Protein AF-A0A927BI98-F1 (afdb_monomer)

Structure (mmCIF, N/CA/C/O backbone):
data_AF-A0A927BI98-F1
#
_entry.id   AF-A0A927BI98-F1
#
loop_
_atom_site.group_PDB
_atom_site.id
_atom_site.type_symbol
_atom_site.label_atom_id
_atom_site.label_alt_id
_atom_site.label_comp_id
_atom_site.label_asym_id
_atom_site.label_entity_id
_atom_site.label_seq_id
_atom_site.pdbx_PDB_ins_code
_atom_site.Cartn_x
_atom_site.Cartn_y
_atom_site.Cartn_z
_atom_site.occupancy
_atom_site.B_iso_or_equiv
_atom_site.auth_seq_id
_atom_site.auth_comp_id
_atom_site.auth_asym_id
_atom_site.auth_atom_id
_atom_site.pdbx_PDB_model_num
ATOM 1 N N . MET A 1 1 ? 11.637 6.193 43.849 1.00 55.44 1 MET A N 1
ATOM 2 C CA . MET A 1 1 ? 11.665 5.527 42.537 1.00 55.44 1 MET A CA 1
ATOM 3 C C . MET A 1 1 ? 13.010 5.791 41.913 1.00 55.44 1 MET A C 1
ATOM 5 O O . MET A 1 1 ? 13.344 6.954 41.707 1.00 55.44 1 MET A O 1
ATOM 9 N N . THR A 1 2 ? 13.801 4.747 41.715 1.00 74.81 2 THR A N 1
ATOM 10 C CA . THR A 1 2 ? 15.110 4.870 41.066 1.00 74.81 2 THR A CA 1
ATOM 11 C C . THR A 1 2 ? 14.931 5.072 39.556 1.00 74.81 2 THR A C 1
ATOM 13 O O . THR A 1 2 ? 13.896 4.722 38.984 1.00 74.81 2 THR A O 1
ATOM 16 N N . GLU A 1 3 ? 15.929 5.648 38.889 1.00 68.00 3 GLU A N 1
ATOM 17 C CA . GLU A 1 3 ? 15.955 5.808 37.425 1.00 68.00 3 GLU A CA 1
ATOM 18 C C . GLU A 1 3 ? 15.767 4.461 36.698 1.00 68.00 3 GLU A C 1
ATOM 20 O O . GLU A 1 3 ? 15.103 4.369 35.665 1.00 68.00 3 GLU A O 1
ATOM 25 N N . GLU A 1 4 ? 16.256 3.379 37.307 1.00 79.38 4 GLU A N 1
ATOM 26 C CA . GLU A 1 4 ? 16.094 2.017 36.809 1.00 79.38 4 GLU A CA 1
ATOM 27 C C . GLU A 1 4 ? 14.638 1.514 36.891 1.00 79.38 4 GLU A C 1
ATOM 29 O O . GLU A 1 4 ? 14.149 0.868 35.960 1.00 79.38 4 GLU A O 1
ATOM 34 N N . GLU A 1 5 ? 13.913 1.837 37.968 1.00 72.44 5 GLU A N 1
ATOM 35 C CA . GLU A 1 5 ? 12.487 1.509 38.120 1.00 72.44 5 GLU A CA 1
ATOM 36 C C . GLU A 1 5 ? 11.622 2.282 37.116 1.00 72.44 5 GLU A C 1
ATOM 38 O O . GLU A 1 5 ? 10.752 1.693 36.468 1.00 72.44 5 GLU A O 1
ATOM 43 N N . LEU A 1 6 ? 11.903 3.578 36.926 1.00 71.69 6 LEU A N 1
ATOM 44 C CA . LEU A 1 6 ? 11.254 4.414 35.907 1.00 71.69 6 LEU A CA 1
ATOM 45 C C . LEU A 1 6 ? 11.421 3.810 34.505 1.00 71.69 6 LEU A C 1
ATOM 47 O O . LEU A 1 6 ? 10.440 3.673 33.771 1.00 71.69 6 LEU A O 1
ATOM 51 N N . ASN A 1 7 ? 12.627 3.347 34.176 1.00 88.81 7 ASN A N 1
ATOM 52 C CA . ASN A 1 7 ? 12.929 2.703 32.900 1.00 88.81 7 ASN A CA 1
ATOM 53 C C . ASN A 1 7 ? 12.177 1.361 32.723 1.00 88.81 7 ASN A C 1
ATOM 55 O O . ASN A 1 7 ? 11.638 1.071 31.652 1.00 88.81 7 ASN A O 1
ATOM 59 N N . ARG A 1 8 ? 12.057 0.531 33.773 1.00 90.12 8 ARG A N 1
ATOM 60 C CA . ARG A 1 8 ? 11.278 -0.727 33.702 1.00 90.12 8 ARG A CA 1
ATOM 61 C C . ARG A 1 8 ? 9.787 -0.472 33.461 1.00 90.12 8 ARG A C 1
ATOM 63 O O . ARG A 1 8 ? 9.186 -1.145 32.622 1.00 90.12 8 ARG A O 1
ATOM 70 N N . HIS A 1 9 ? 9.198 0.508 34.149 1.00 88.12 9 HIS A N 1
ATOM 71 C CA . HIS A 1 9 ? 7.793 0.876 33.947 1.00 88.12 9 HIS A CA 1
ATOM 72 C C . HIS A 1 9 ? 7.535 1.445 32.547 1.00 88.12 9 HIS A C 1
ATOM 74 O O . HIS A 1 9 ? 6.535 1.083 31.924 1.00 88.12 9 HIS A O 1
ATOM 80 N N . GLN A 1 10 ? 8.451 2.267 32.026 1.00 90.50 10 GLN A N 1
ATOM 81 C CA . GLN A 1 10 ? 8.380 2.792 30.660 1.00 90.50 10 GLN A CA 1
ATOM 82 C C . GLN A 1 10 ? 8.423 1.665 29.618 1.00 90.50 10 GLN A C 1
ATOM 84 O O . GLN A 1 10 ? 7.520 1.581 28.785 1.00 90.50 10 GLN A O 1
ATOM 89 N N . ARG A 1 11 ? 9.378 0.730 29.728 1.00 89.69 11 ARG A N 1
ATOM 90 C CA . ARG A 1 11 ? 9.485 -0.431 28.823 1.00 89.69 11 ARG A CA 1
ATOM 91 C C . ARG A 1 11 ? 8.254 -1.338 28.861 1.00 89.69 11 ARG A C 1
ATOM 93 O O . ARG A 1 11 ? 7.786 -1.808 27.821 1.00 89.69 11 ARG A O 1
ATOM 100 N N . ALA A 1 12 ? 7.702 -1.581 30.050 1.00 92.75 12 ALA A N 1
ATOM 101 C CA . ALA A 1 12 ? 6.483 -2.374 30.203 1.00 92.75 12 ALA A CA 1
ATOM 102 C C . ALA A 1 12 ? 5.266 -1.678 29.565 1.00 92.75 12 ALA A C 1
ATOM 104 O O . ALA A 1 12 ? 4.477 -2.321 28.865 1.00 92.75 12 ALA A O 1
ATOM 105 N N . ALA A 1 13 ? 5.129 -0.363 29.764 1.00 92.38 13 ALA A N 1
ATOM 106 C CA . ALA A 1 13 ? 4.061 0.433 29.168 1.00 92.38 13 ALA A CA 1
ATOM 107 C C . ALA A 1 13 ? 4.166 0.485 27.635 1.00 92.38 13 ALA A C 1
ATOM 109 O O . ALA A 1 13 ? 3.157 0.312 26.950 1.00 92.38 13 ALA A O 1
ATOM 110 N N . GLU A 1 14 ? 5.372 0.655 27.096 1.00 91.81 14 GLU A N 1
ATOM 111 C CA . GLU A 1 14 ? 5.640 0.632 25.657 1.00 91.81 14 GLU A CA 1
ATOM 112 C C . GLU A 1 14 ? 5.330 -0.736 25.043 1.00 91.81 14 GLU A C 1
ATOM 114 O O . GLU A 1 14 ? 4.608 -0.823 24.050 1.00 91.81 14 GLU A O 1
ATOM 119 N N . THR A 1 15 ? 5.774 -1.820 25.686 1.00 94.31 15 THR A N 1
ATOM 120 C CA . THR A 1 15 ? 5.466 -3.189 25.247 1.00 94.31 15 THR A CA 1
ATOM 121 C C . THR A 1 15 ? 3.959 -3.434 25.212 1.00 94.31 15 THR A C 1
ATOM 123 O O . THR A 1 15 ? 3.446 -3.998 24.244 1.00 94.31 15 THR A O 1
ATOM 126 N N . LYS A 1 16 ? 3.227 -2.981 26.241 1.00 95.12 16 LYS A N 1
ATOM 127 C CA . LYS A 1 16 ? 1.761 -3.062 26.275 1.00 95.12 16 LYS A CA 1
ATOM 128 C C . LYS A 1 16 ? 1.140 -2.259 25.132 1.00 95.12 16 LYS A C 1
ATOM 130 O O . LYS A 1 16 ? 0.282 -2.785 24.434 1.00 95.12 16 LYS A O 1
ATOM 135 N N . ARG A 1 17 ? 1.599 -1.023 24.910 1.00 94.31 17 ARG A N 1
ATOM 136 C CA . ARG A 1 17 ? 1.122 -0.156 23.824 1.00 94.31 17 ARG A CA 1
ATOM 137 C C . ARG A 1 17 ? 1.321 -0.810 22.458 1.00 94.31 17 ARG A C 1
ATOM 139 O O . ARG A 1 17 ? 0.381 -0.846 21.673 1.00 94.31 17 ARG A O 1
ATOM 146 N N . ARG A 1 18 ? 2.505 -1.375 22.201 1.00 94.88 18 ARG A N 1
ATOM 147 C CA . ARG A 1 18 ? 2.817 -2.088 20.956 1.00 94.88 18 ARG A CA 1
ATOM 148 C C . ARG A 1 18 ? 1.897 -3.290 20.754 1.00 94.88 18 ARG A C 1
ATOM 150 O O . ARG A 1 18 ? 1.265 -3.383 19.714 1.00 94.88 18 ARG A O 1
ATOM 157 N N . ARG A 1 19 ? 1.741 -4.152 21.766 1.00 97.00 19 ARG A N 1
ATOM 158 C CA . ARG A 1 19 ? 0.821 -5.306 21.701 1.00 97.00 19 ARG A CA 1
ATOM 159 C C . ARG A 1 19 ? -0.623 -4.889 21.428 1.00 97.00 19 ARG A C 1
ATOM 161 O O . ARG A 1 19 ? -1.305 -5.541 20.654 1.00 97.00 19 ARG A O 1
ATOM 168 N N . THR A 1 20 ?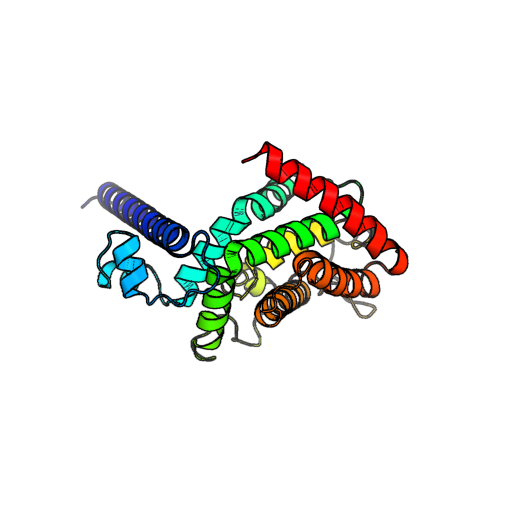 -1.083 -3.803 22.046 1.00 97.81 20 THR A N 1
ATOM 169 C CA . THR A 1 20 ? -2.427 -3.270 21.797 1.00 97.81 20 THR A CA 1
ATOM 170 C C . THR A 1 20 ? -2.574 -2.717 20.380 1.00 97.81 20 THR A C 1
ATOM 172 O O . THR A 1 20 ? -3.603 -2.956 19.760 1.00 97.81 20 THR A O 1
ATOM 175 N N . LYS A 1 21 ? -1.566 -2.012 19.847 1.00 97.44 21 LYS A N 1
ATOM 176 C CA . LYS A 1 21 ? -1.575 -1.560 18.447 1.00 97.44 21 LYS A CA 1
ATOM 177 C C . LYS A 1 21 ? -1.638 -2.737 17.474 1.00 97.44 21 LYS A C 1
ATOM 179 O O . LYS A 1 21 ? -2.466 -2.707 16.576 1.00 97.44 21 LYS A O 1
ATOM 184 N N . GLU A 1 22 ? -0.830 -3.772 17.699 1.00 97.62 22 GLU A N 1
ATOM 185 C CA . GLU A 1 22 ? -0.851 -5.004 16.897 1.00 97.62 22 GLU A CA 1
ATOM 186 C C . GLU A 1 22 ? -2.216 -5.698 16.943 1.00 97.62 22 GLU A C 1
ATOM 188 O O . GLU A 1 22 ? -2.748 -6.059 15.902 1.00 97.62 22 GLU A O 1
ATOM 193 N N . ALA A 1 23 ? -2.828 -5.821 18.126 1.00 98.12 23 ALA A N 1
ATOM 194 C CA . ALA A 1 23 ? -4.167 -6.399 18.252 1.00 98.12 23 ALA A CA 1
ATOM 195 C C . ALA A 1 23 ? -5.221 -5.607 17.457 1.00 98.12 23 ALA A C 1
ATOM 197 O O . ALA A 1 23 ? -6.066 -6.203 16.800 1.00 98.12 23 ALA A O 1
ATOM 198 N N . ILE A 1 24 ? -5.144 -4.271 17.473 1.00 98.56 24 ILE A N 1
ATOM 199 C CA . ILE A 1 24 ? -6.049 -3.403 16.703 1.00 98.56 24 ILE A CA 1
ATOM 200 C C . ILE A 1 24 ? -5.827 -3.556 15.195 1.00 98.56 24 ILE A C 1
ATOM 202 O O . ILE A 1 24 ? -6.797 -3.634 14.447 1.00 98.56 24 ILE A O 1
ATOM 206 N N . ILE A 1 25 ? -4.570 -3.623 14.751 1.00 98.38 25 ILE A N 1
ATOM 207 C CA . ILE A 1 25 ? -4.227 -3.830 13.338 1.00 98.38 25 ILE A CA 1
ATOM 208 C C . ILE A 1 25 ? -4.736 -5.192 12.854 1.00 98.38 25 ILE A C 1
ATOM 210 O O . ILE A 1 25 ? -5.393 -5.243 11.819 1.00 98.38 25 ILE A O 1
ATOM 214 N N . ASN A 1 26 ? -4.499 -6.263 13.614 1.00 98.12 26 ASN A N 1
ATOM 215 C CA . ASN A 1 26 ? -4.945 -7.612 13.261 1.00 98.12 26 ASN A CA 1
ATOM 216 C C . ASN A 1 26 ? -6.473 -7.733 13.268 1.00 98.12 26 ASN A C 1
ATOM 218 O O . ASN A 1 26 ? -7.036 -8.242 12.308 1.00 98.12 26 ASN A O 1
ATOM 222 N N . GLY A 1 27 ? -7.152 -7.185 14.282 1.00 98.12 27 GLY A N 1
ATOM 223 C CA . GLY A 1 27 ? -8.617 -7.166 14.312 1.00 98.12 27 GLY A CA 1
ATOM 224 C C . GLY A 1 27 ? -9.215 -6.395 13.132 1.00 98.12 27 GLY A C 1
ATOM 225 O O . GLY A 1 27 ? -10.225 -6.805 12.574 1.00 98.12 27 GLY A O 1
ATOM 226 N N . ALA A 1 28 ? -8.568 -5.310 12.690 1.00 98.25 28 ALA A N 1
ATOM 227 C CA . ALA A 1 28 ? -8.966 -4.617 11.469 1.00 98.25 28 ALA A CA 1
ATOM 228 C C . ALA A 1 28 ? -8.703 -5.455 10.202 1.00 98.25 28 ALA A C 1
ATOM 230 O O . ALA A 1 28 ? -9.535 -5.433 9.304 1.00 98.25 28 ALA A O 1
ATOM 231 N N . LEU A 1 29 ? -7.590 -6.191 10.109 1.00 98.19 29 LEU A N 1
ATOM 232 C CA . LEU A 1 29 ? -7.335 -7.092 8.974 1.00 98.19 29 LEU A CA 1
ATOM 233 C C . LEU A 1 29 ? -8.426 -8.158 8.859 1.00 98.19 29 LEU A C 1
ATOM 235 O O . LEU A 1 29 ? -9.050 -8.266 7.808 1.00 98.19 29 LEU A O 1
ATOM 239 N N . GLU A 1 30 ? -8.696 -8.870 9.954 1.00 97.62 30 GLU A N 1
ATOM 240 C CA . GLU A 1 30 ? -9.735 -9.905 10.030 1.00 97.62 30 GL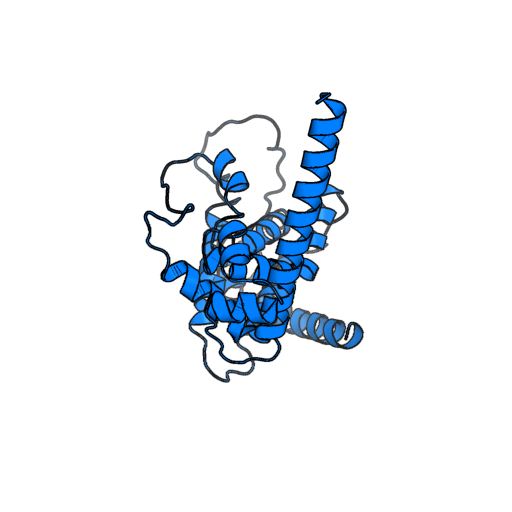U A CA 1
ATOM 241 C C . GLU A 1 30 ? -11.118 -9.338 9.676 1.00 97.62 30 GLU A C 1
ATOM 243 O O . GLU A 1 30 ? -11.885 -9.955 8.943 1.00 97.62 30 GLU A O 1
ATOM 248 N N . LEU A 1 31 ? -11.428 -8.120 10.137 1.00 97.56 31 LEU A N 1
ATOM 249 C CA . LEU A 1 31 ? -12.707 -7.463 9.866 1.00 97.56 31 LEU A CA 1
ATOM 250 C C . LEU A 1 31 ? -12.924 -7.137 8.377 1.00 97.56 31 LEU A C 1
ATOM 252 O O . LEU A 1 31 ? -14.066 -7.095 7.922 1.00 97.56 31 LEU A O 1
ATOM 256 N N . TYR A 1 32 ? -11.855 -6.875 7.621 1.00 98.12 32 TYR A N 1
ATOM 257 C CA . TYR A 1 32 ? -11.928 -6.531 6.196 1.00 98.12 32 TYR A CA 1
ATOM 258 C C . TYR A 1 32 ? -11.636 -7.711 5.252 1.00 98.12 32 TYR A C 1
ATOM 260 O O . TYR A 1 32 ? -11.812 -7.565 4.039 1.00 98.12 32 TYR A O 1
ATOM 268 N N . GLU A 1 33 ? -11.196 -8.856 5.776 1.00 96.94 33 GLU A N 1
ATOM 269 C CA . GLU A 1 33 ? -10.757 -10.009 4.990 1.00 96.94 33 GLU A CA 1
ATOM 270 C C . GLU A 1 33 ? -11.866 -10.542 4.066 1.00 96.94 33 GLU A C 1
ATOM 272 O O . GLU A 1 33 ? -13.004 -10.770 4.475 1.00 96.94 33 GLU A O 1
ATOM 277 N N . GLY A 1 34 ? -11.539 -10.722 2.781 1.00 93.88 34 GLY A N 1
ATOM 278 C CA . GLY A 1 34 ? -12.457 -11.270 1.775 1.00 93.88 34 GLY A CA 1
ATOM 279 C C . GLY A 1 34 ? -13.658 -10.380 1.429 1.00 93.88 34 GLY A C 1
ATOM 280 O O . GLY A 1 34 ? -14.532 -10.803 0.669 1.00 93.88 34 GLY A O 1
ATOM 281 N N . LEU A 1 35 ? -13.728 -9.157 1.965 1.00 95.44 35 LEU A N 1
ATOM 282 C CA . LEU A 1 35 ? -14.841 -8.253 1.712 1.00 95.44 35 LEU A CA 1
ATOM 283 C C . LEU A 1 35 ? -14.633 -7.410 0.455 1.00 95.44 35 LEU A C 1
ATOM 285 O O . LEU A 1 35 ? -13.588 -6.812 0.200 1.00 95.44 35 LEU A O 1
ATOM 289 N N . ASP A 1 36 ? -15.723 -7.261 -0.286 1.00 90.56 36 ASP A N 1
ATOM 290 C CA . ASP A 1 36 ? -15.776 -6.415 -1.472 1.00 90.56 36 ASP A CA 1
ATOM 291 C C . ASP A 1 36 ? -16.000 -4.936 -1.159 1.00 90.56 36 ASP A C 1
ATOM 293 O O . ASP A 1 36 ? -15.575 -4.036 -1.892 1.00 90.56 36 ASP A O 1
ATOM 297 N N . LYS A 1 37 ? -16.734 -4.686 -0.078 1.00 90.69 37 LYS A N 1
ATOM 298 C CA . LYS A 1 37 ? -17.058 -3.365 0.448 1.00 90.69 37 LYS A CA 1
ATOM 299 C C . LYS A 1 37 ? -17.072 -3.465 1.965 1.00 90.69 37 LYS A C 1
ATOM 301 O O . LYS A 1 37 ? -17.527 -4.461 2.512 1.00 90.69 37 LYS A O 1
ATOM 306 N N . GLY A 1 38 ? -16.626 -2.407 2.619 1.00 90.38 38 GLY A N 1
ATOM 307 C CA . GLY A 1 38 ? -16.649 -2.279 4.066 1.00 90.38 38 GLY A CA 1
ATOM 308 C C . GLY A 1 38 ? -16.413 -0.822 4.418 1.00 90.38 38 GLY A C 1
ATOM 309 O O . GLY A 1 38 ? -15.627 -0.147 3.755 1.00 90.38 38 GLY A O 1
ATOM 310 N N . ASP A 1 39 ? -17.144 -0.326 5.405 1.00 94.12 39 ASP A N 1
ATOM 311 C CA . ASP A 1 39 ? -16.953 1.018 5.938 1.00 94.12 39 ASP A CA 1
ATOM 312 C C . ASP A 1 39 ? -17.186 0.999 7.446 1.00 94.12 39 ASP A C 1
ATOM 314 O O . ASP A 1 39 ? -18.117 1.599 7.976 1.00 94.12 39 ASP A O 1
ATOM 318 N N . PHE A 1 40 ? -16.348 0.227 8.132 1.00 97.69 40 PHE A N 1
ATOM 319 C CA . PHE A 1 40 ? -16.501 0.004 9.561 1.00 97.69 40 PHE A CA 1
ATOM 320 C C . PHE A 1 40 ? -16.104 1.245 10.358 1.00 97.69 40 PHE A C 1
ATOM 322 O O . PHE A 1 40 ? -15.155 1.976 10.041 1.00 97.69 40 PHE A O 1
ATOM 329 N N . THR A 1 41 ? -16.856 1.497 11.413 1.00 97.50 41 THR A N 1
ATOM 330 C CA . THR A 1 41 ? -16.596 2.525 12.410 1.00 97.50 41 THR A CA 1
ATOM 331 C C . THR A 1 41 ? -15.397 2.146 13.281 1.00 97.50 41 THR A C 1
ATOM 333 O O . THR A 1 41 ? -14.920 1.012 13.298 1.00 97.50 41 THR A O 1
ATOM 336 N N . ARG A 1 42 ? -14.887 3.116 14.047 1.00 97.44 42 ARG A N 1
ATOM 337 C CA . ARG A 1 42 ? -13.815 2.847 15.018 1.00 97.44 42 ARG A CA 1
ATOM 338 C C . ARG A 1 42 ? -14.273 1.899 16.125 1.00 97.44 42 ARG A C 1
ATOM 340 O O . ARG A 1 42 ? -13.453 1.137 16.617 1.00 97.44 42 ARG A O 1
ATOM 347 N N . ASP A 1 43 ? -15.545 1.952 16.507 1.00 98.06 43 ASP A N 1
ATOM 348 C CA . ASP A 1 43 ? -16.079 1.098 17.565 1.00 98.06 43 ASP A CA 1
ATOM 349 C C . ASP A 1 43 ? -16.170 -0.361 17.104 1.00 98.06 43 ASP A C 1
ATOM 351 O O . ASP A 1 43 ? -15.738 -1.241 17.841 1.00 98.06 43 ASP A O 1
ATOM 355 N N . GLU A 1 44 ? -16.586 -0.611 15.858 1.00 98.38 44 GLU A N 1
ATOM 356 C CA . GLU A 1 44 ? -16.574 -1.957 15.261 1.00 98.38 44 GLU A CA 1
ATOM 357 C C . GLU A 1 44 ? -15.148 -2.516 15.133 1.00 98.38 44 GLU A C 1
ATOM 359 O O . GLU A 1 44 ? -14.909 -3.679 15.443 1.00 98.38 44 GLU A O 1
ATOM 364 N N . ILE A 1 45 ? -14.165 -1.685 14.755 1.00 98.25 45 ILE A N 1
ATOM 365 C CA . ILE A 1 45 ? -12.750 -2.100 14.735 1.00 98.25 45 ILE A CA 1
ATOM 366 C C . ILE A 1 45 ? -12.244 -2.415 16.153 1.00 98.25 45 ILE A C 1
ATOM 368 O O . ILE A 1 45 ? -11.496 -3.372 16.349 1.00 98.25 45 ILE A O 1
ATOM 372 N N . ALA A 1 46 ? -12.625 -1.614 17.154 1.00 98.19 46 ALA A N 1
ATOM 373 C CA . ALA A 1 46 ? -12.250 -1.857 18.546 1.00 98.19 46 ALA A CA 1
ATOM 374 C C . ALA A 1 46 ? -12.839 -3.179 19.062 1.00 98.19 46 ALA A C 1
ATOM 376 O O . ALA A 1 46 ? -12.122 -3.962 19.690 1.00 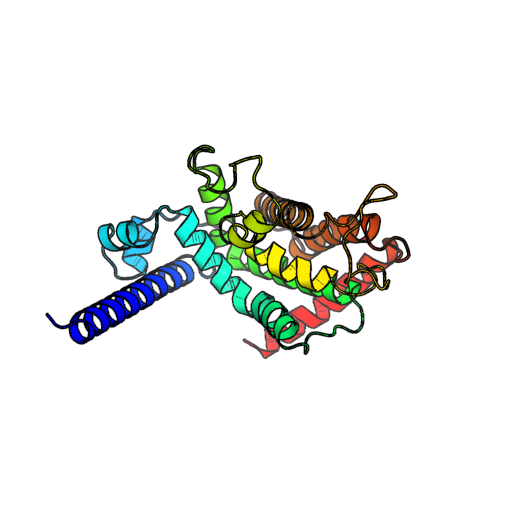98.19 46 ALA A O 1
ATOM 377 N N . GLU A 1 47 ? -14.112 -3.432 18.756 1.00 98.44 47 GLU A N 1
ATOM 378 C CA . GLU A 1 47 ? -14.811 -4.672 19.082 1.00 98.44 47 GLU A CA 1
ATOM 379 C C . GLU A 1 47 ? -14.140 -5.883 18.425 1.00 98.44 47 GLU A C 1
ATOM 381 O O . GLU A 1 47 ? -13.787 -6.825 19.136 1.00 98.44 47 GLU A O 1
ATOM 386 N N . ALA A 1 48 ? -13.862 -5.820 17.117 1.00 98.12 48 ALA A N 1
ATOM 387 C CA . ALA A 1 48 ? -13.154 -6.875 16.386 1.00 98.12 48 ALA A CA 1
ATOM 388 C C . ALA A 1 48 ? -11.769 -7.176 16.987 1.00 98.12 48 ALA A C 1
ATOM 390 O O . ALA A 1 48 ? -11.357 -8.326 17.089 1.00 98.12 48 ALA A O 1
ATOM 391 N N . ALA A 1 49 ? -11.066 -6.148 17.466 1.00 98.25 49 ALA A N 1
ATOM 392 C CA . ALA A 1 49 ? -9.766 -6.287 18.118 1.00 98.25 49 ALA A CA 1
ATOM 393 C C . ALA A 1 49 ? -9.830 -6.712 19.600 1.00 98.25 49 ALA A C 1
ATOM 395 O O . ALA A 1 49 ? -8.786 -6.824 20.254 1.00 98.25 49 ALA A O 1
ATOM 396 N N . GLY A 1 50 ? -11.026 -6.888 20.172 1.00 98.25 50 GLY A N 1
ATOM 397 C CA . GLY A 1 50 ? -11.207 -7.234 21.584 1.00 98.25 50 GLY A CA 1
ATOM 398 C C . GLY A 1 50 ? -10.734 -6.145 22.556 1.00 98.25 50 GLY A C 1
ATOM 399 O O . GLY A 1 50 ? -10.303 -6.448 23.674 1.00 98.25 50 GLY A O 1
ATOM 400 N N . VAL A 1 51 ? -10.780 -4.871 22.152 1.00 98.38 51 VAL A N 1
ATOM 401 C CA . VAL A 1 51 ? -10.390 -3.724 22.988 1.00 98.38 51 VAL A CA 1
ATOM 402 C C . VAL A 1 51 ? -11.549 -2.744 23.164 1.00 98.38 51 VAL A C 1
ATOM 404 O O . VAL A 1 51 ? -12.407 -2.592 22.307 1.00 98.38 51 VAL A O 1
ATOM 407 N N . GLY A 1 52 ? -11.577 -2.010 24.278 1.00 98.06 52 GLY A N 1
ATOM 408 C CA . GLY A 1 52 ? -12.569 -0.943 24.449 1.00 98.06 52 GLY A CA 1
ATOM 409 C C . GLY A 1 52 ? -12.289 0.260 23.536 1.00 98.06 52 GLY A C 1
ATOM 410 O O . GLY A 1 52 ? -11.125 0.621 23.342 1.00 98.06 52 GLY A O 1
ATOM 411 N N . SER A 1 53 ? -13.335 0.950 23.070 1.00 97.69 53 SER A N 1
ATOM 412 C CA . SER A 1 53 ? -13.234 2.147 22.208 1.00 97.69 53 SER A CA 1
ATOM 413 C C . SER A 1 53 ? -12.244 3.199 22.742 1.00 97.69 53 SER A C 1
ATOM 415 O O . SER A 1 53 ? -11.337 3.639 22.032 1.00 97.69 53 SER A O 1
ATOM 417 N N . ALA A 1 54 ? -12.285 3.505 24.047 1.00 97.56 54 ALA A N 1
ATOM 418 C CA . ALA A 1 54 ? -11.335 4.424 24.687 1.00 97.56 54 ALA A CA 1
ATOM 419 C C . ALA A 1 54 ? -9.858 4.000 24.523 1.00 97.5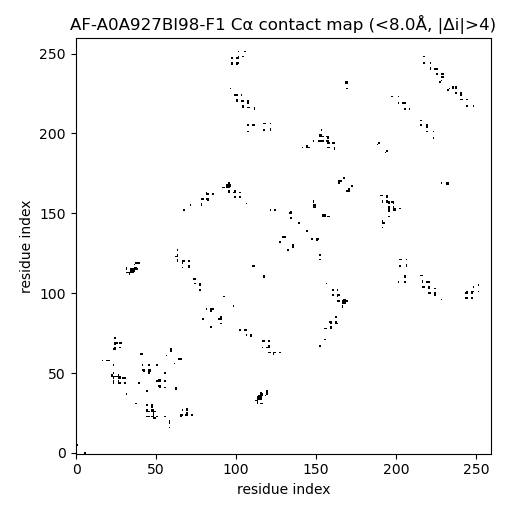6 54 ALA A C 1
ATOM 421 O O . ALA A 1 54 ? -8.966 4.845 24.412 1.00 97.56 54 ALA A O 1
ATOM 422 N N . THR A 1 55 ? -9.584 2.693 24.477 1.00 97.81 55 THR A N 1
ATOM 423 C CA . THR A 1 55 ? -8.237 2.157 24.231 1.00 97.81 55 THR A CA 1
ATOM 424 C C . THR A 1 55 ? -7.801 2.402 22.790 1.00 97.81 55 THR A C 1
ATOM 426 O O . THR A 1 55 ? -6.649 2.782 22.569 1.00 97.81 55 THR A O 1
ATOM 429 N N . LEU A 1 56 ? -8.703 2.249 21.817 1.00 97.38 56 LEU A N 1
ATOM 430 C CA . LEU A 1 56 ? -8.422 2.569 20.418 1.00 97.38 56 LEU A CA 1
ATOM 431 C C . LEU A 1 56 ? -8.159 4.074 20.248 1.00 97.38 56 LEU A C 1
ATOM 433 O O . LEU A 1 56 ? -7.131 4.450 19.685 1.00 97.38 56 LEU A O 1
ATOM 437 N N . HIS A 1 57 ? -9.005 4.937 20.820 1.00 95.06 57 HIS A N 1
ATOM 438 C CA . HIS A 1 57 ? -8.814 6.397 20.818 1.00 95.06 57 HIS A CA 1
ATOM 439 C C . HIS A 1 57 ? -7.496 6.849 21.452 1.00 95.06 57 HIS A C 1
ATOM 441 O O . HIS A 1 57 ? -6.869 7.792 20.977 1.00 95.06 57 HIS A O 1
ATOM 447 N N . LYS A 1 58 ? -7.038 6.157 22.497 1.00 96.06 58 LYS A N 1
ATOM 448 C CA . LYS A 1 58 ? -5.743 6.438 23.127 1.00 96.06 58 LYS A CA 1
ATOM 449 C C . LYS A 1 58 ? -4.547 6.063 22.242 1.00 96.06 58 LYS A C 1
ATOM 451 O O . LYS A 1 58 ? -3.478 6.655 22.383 1.00 96.06 58 LYS A O 1
ATOM 456 N N . ASN A 1 59 ? -4.684 5.045 21.393 1.00 94.56 59 ASN A N 1
ATOM 457 C CA . ASN A 1 59 ? -3.574 4.526 20.590 1.00 94.56 59 ASN A CA 1
ATOM 458 C C . ASN A 1 59 ? -3.473 5.150 19.196 1.00 94.56 59 ASN A C 1
ATOM 460 O O . ASN A 1 59 ? -2.358 5.194 18.672 1.00 94.56 59 ASN A O 1
ATOM 464 N N . PHE A 1 60 ? -4.591 5.633 18.650 1.00 94.19 60 PHE A N 1
ATOM 465 C CA . PHE A 1 60 ? -4.699 6.171 17.296 1.00 94.19 60 PHE A CA 1
ATOM 466 C C . PHE A 1 60 ? -5.504 7.476 17.284 1.00 94.19 60 PHE A C 1
ATOM 468 O O . PHE A 1 60 ? -6.594 7.564 17.862 1.00 94.19 60 PHE A O 1
ATOM 475 N N . GLY A 1 61 ? -4.991 8.481 16.580 1.00 91.00 61 GLY A N 1
ATOM 476 C CA . GLY A 1 61 ? -5.598 9.799 16.424 1.00 91.00 61 GLY A CA 1
ATOM 477 C C . GLY A 1 61 ? -6.898 9.780 15.621 1.00 91.00 61 GLY A C 1
ATOM 478 O O . GLY A 1 61 ? -7.810 10.547 15.919 1.00 91.00 61 GLY A O 1
ATOM 479 N N . GLY A 1 62 ? -7.053 8.856 14.670 1.00 93.00 62 GLY A N 1
ATOM 480 C CA . GLY A 1 62 ? -8.228 8.810 13.798 1.00 93.00 62 GLY A CA 1
ATOM 481 C C . GLY A 1 62 ? -8.441 7.468 13.106 1.00 93.00 62 GLY A C 1
ATOM 482 O O . GLY A 1 62 ? -7.601 6.574 13.191 1.00 93.00 62 GLY A O 1
ATOM 483 N N . LYS A 1 63 ? -9.574 7.347 12.399 1.00 95.25 63 LYS A N 1
ATOM 484 C CA . LYS A 1 63 ? -9.909 6.165 11.586 1.00 95.25 63 LYS A CA 1
ATOM 485 C C . LYS A 1 63 ? -8.865 5.934 10.490 1.00 95.25 63 LYS A C 1
ATOM 487 O O . LYS A 1 63 ? -8.422 4.807 10.312 1.00 95.25 63 LYS A O 1
ATOM 492 N N . TYR A 1 64 ? -8.419 7.005 9.828 1.00 94.19 64 TYR A N 1
ATOM 493 C CA . TYR A 1 64 ? -7.386 6.927 8.796 1.00 94.19 64 TYR A CA 1
ATOM 494 C C . TYR A 1 64 ? -6.077 6.318 9.313 1.00 94.19 64 TYR A C 1
ATOM 496 O O . TYR A 1 64 ? -5.554 5.419 8.672 1.00 94.19 64 TYR A O 1
ATOM 504 N N . GLU A 1 65 ? -5.576 6.733 10.483 1.00 93.25 65 GLU A N 1
ATOM 505 C CA . GLU A 1 65 ? -4.312 6.205 11.026 1.00 93.25 65 GLU A CA 1
ATOM 506 C C . GLU A 1 65 ? -4.376 4.689 11.263 1.00 93.25 65 GLU A C 1
ATOM 508 O O . GLU A 1 65 ? -3.424 3.981 10.946 1.00 93.25 65 GLU A O 1
ATOM 513 N N . VAL A 1 66 ? -5.508 4.185 11.775 1.00 96.12 66 VAL A N 1
ATOM 514 C CA . VAL A 1 66 ? -5.724 2.741 11.955 1.00 96.12 66 VAL A CA 1
ATOM 515 C C . VAL A 1 66 ? -5.719 2.037 10.601 1.00 96.12 66 VAL A C 1
ATOM 517 O O . VAL A 1 66 ? -4.896 1.157 10.382 1.00 96.12 66 VAL A O 1
ATOM 520 N N . LEU A 1 67 ? -6.590 2.461 9.678 1.00 97.44 67 LEU A N 1
ATOM 521 C CA . LEU A 1 67 ? -6.746 1.809 8.373 1.00 97.44 67 LEU A CA 1
ATOM 522 C C . LEU A 1 67 ? -5.471 1.875 7.529 1.00 97.44 67 LEU A C 1
ATOM 524 O O . LEU A 1 67 ? -5.164 0.924 6.818 1.00 97.44 67 LEU A O 1
ATOM 528 N N . LYS A 1 68 ? -4.710 2.967 7.635 1.00 96.06 68 LYS A N 1
ATOM 529 C CA . LYS A 1 68 ? -3.404 3.119 6.998 1.00 96.06 68 LYS A CA 1
ATOM 530 C C . LYS A 1 68 ? -2.426 2.067 7.509 1.00 96.06 68 LYS A C 1
ATOM 532 O O . LYS A 1 68 ? -1.863 1.349 6.697 1.00 96.06 68 LYS A O 1
ATOM 537 N N . LEU A 1 69 ? -2.243 1.947 8.825 1.00 96.19 69 LEU A N 1
ATOM 538 C CA . LEU A 1 69 ? -1.314 0.964 9.398 1.00 96.19 69 LEU A CA 1
ATOM 539 C C . LEU A 1 69 ? -1.752 -0.479 9.101 1.00 96.19 69 LEU A C 1
ATOM 541 O O . LEU A 1 69 ? -0.915 -1.336 8.833 1.00 96.19 69 LEU A O 1
ATOM 545 N N . THR A 1 70 ? -3.061 -0.737 9.078 1.00 98.00 70 THR A N 1
ATOM 546 C CA . THR A 1 70 ? -3.631 -2.013 8.622 1.00 98.00 70 THR A CA 1
ATOM 547 C C . THR A 1 70 ? -3.298 -2.291 7.152 1.00 98.00 70 THR A C 1
ATOM 549 O O . THR A 1 70 ? -2.856 -3.385 6.815 1.00 98.00 70 THR A O 1
ATOM 552 N N . HIS A 1 71 ? -3.444 -1.299 6.274 1.00 97.88 71 HIS A N 1
ATOM 553 C CA . HIS A 1 71 ? -3.097 -1.419 4.858 1.00 97.88 71 HIS A CA 1
ATOM 554 C C . HIS A 1 71 ? -1.582 -1.560 4.629 1.00 97.88 71 HIS A C 1
ATOM 556 O O . HIS A 1 71 ? -1.156 -2.293 3.743 1.00 97.88 71 HIS A O 1
ATOM 562 N N . GLU A 1 72 ? -0.749 -0.899 5.432 1.00 96.88 72 GLU A N 1
ATOM 563 C CA . GLU A 1 72 ? 0.709 -1.061 5.387 1.00 96.88 72 GLU A CA 1
ATOM 564 C C . GLU A 1 72 ? 1.124 -2.482 5.768 1.00 96.88 72 GLU A C 1
ATOM 566 O O . GLU A 1 72 ? 1.923 -3.078 5.051 1.00 96.88 72 GLU A O 1
ATOM 571 N N . ARG A 1 73 ? 0.505 -3.075 6.800 1.00 97.88 73 ARG A N 1
ATOM 572 C CA . ARG A 1 73 ? 0.728 -4.483 7.170 1.00 97.88 73 ARG A CA 1
ATOM 573 C C . ARG A 1 73 ? 0.399 -5.452 6.026 1.00 97.88 73 ARG A C 1
ATOM 575 O O . ARG A 1 73 ? 1.118 -6.430 5.854 1.00 97.88 73 ARG A O 1
ATOM 582 N N . LEU A 1 74 ? -0.632 -5.182 5.218 1.00 97.06 74 LEU A N 1
ATOM 583 C CA . LEU A 1 74 ? -0.921 -5.990 4.019 1.00 97.06 74 LEU A CA 1
ATOM 584 C C . LEU A 1 74 ? 0.180 -5.903 2.958 1.00 97.06 74 LEU A C 1
ATOM 586 O O . LEU A 1 74 ? 0.432 -6.871 2.247 1.00 97.06 74 LEU A O 1
ATOM 590 N N . LEU A 1 75 ? 0.803 -4.735 2.816 1.00 97.88 75 LEU A N 1
ATOM 591 C CA . LEU A 1 75 ? 1.828 -4.488 1.805 1.00 97.88 75 LEU A CA 1
ATOM 592 C C . LEU A 1 75 ? 3.245 -4.826 2.286 1.00 97.88 75 LEU A C 1
ATOM 594 O O . LEU A 1 75 ? 4.160 -4.887 1.463 1.00 97.88 75 LEU A O 1
ATOM 598 N N . GLU A 1 76 ? 3.428 -5.065 3.586 1.00 97.38 76 GLU A N 1
ATOM 599 C CA . GLU A 1 76 ? 4.706 -5.400 4.225 1.00 97.38 76 GLU A CA 1
ATOM 600 C C . GLU A 1 76 ? 5.465 -6.523 3.485 1.00 97.38 76 GLU A C 1
ATOM 602 O O . GLU A 1 76 ? 6.633 -6.312 3.150 1.00 97.38 76 GLU A O 1
ATOM 607 N N . PRO A 1 77 ? 4.833 -7.651 3.078 1.00 97.75 77 PRO A N 1
ATOM 608 C CA . PRO A 1 77 ? 5.524 -8.729 2.356 1.00 97.75 77 PRO A CA 1
ATOM 609 C C . PRO A 1 77 ? 6.035 -8.348 0.956 1.00 97.75 77 PRO A C 1
ATOM 611 O O . PRO A 1 77 ? 6.808 -9.091 0.348 1.00 97.75 77 PRO A O 1
ATOM 614 N N . ILE A 1 78 ? 5.577 -7.221 0.407 1.00 97.88 78 ILE A N 1
ATOM 615 C CA . ILE A 1 78 ? 6.000 -6.702 -0.898 1.00 97.88 78 ILE A CA 1
ATOM 616 C C . ILE A 1 78 ? 7.062 -5.619 -0.711 1.00 97.88 78 ILE A C 1
ATOM 618 O O . ILE A 1 78 ? 8.058 -5.613 -1.431 1.00 97.88 78 ILE A O 1
ATOM 622 N N . ILE A 1 79 ? 6.846 -4.704 0.236 1.00 97.38 79 ILE A N 1
ATOM 623 C CA . ILE A 1 79 ? 7.623 -3.469 0.368 1.00 97.38 79 ILE A CA 1
ATOM 624 C C . ILE A 1 79 ? 8.846 -3.648 1.280 1.00 97.38 79 ILE A C 1
ATOM 626 O O . ILE A 1 79 ? 9.925 -3.181 0.914 1.00 97.38 79 ILE A O 1
ATOM 630 N N . GLU A 1 80 ? 8.742 -4.358 2.411 1.00 96.94 80 GLU A N 1
ATOM 631 C CA . GLU A 1 80 ? 9.898 -4.536 3.309 1.00 96.94 80 GLU A CA 1
ATOM 632 C C . GLU A 1 80 ? 11.069 -5.282 2.665 1.00 96.94 80 GLU A C 1
ATOM 634 O O . GLU A 1 80 ? 12.200 -4.831 2.835 1.00 96.94 80 GLU A O 1
ATOM 639 N N . PRO A 1 81 ? 10.880 -6.353 1.866 1.00 97.81 81 PRO A N 1
ATOM 640 C CA . PRO A 1 81 ? 12.008 -6.993 1.190 1.00 97.81 81 PRO A CA 1
ATOM 641 C C . PRO A 1 81 ? 12.787 -6.040 0.271 1.00 97.81 81 PRO A C 1
ATOM 643 O O . PRO A 1 81 ? 14.006 -6.163 0.147 1.00 97.81 81 PRO A O 1
ATOM 646 N N . VAL A 1 82 ? 12.101 -5.071 -0.344 1.00 95.94 82 VAL A N 1
ATOM 647 C CA . VAL A 1 82 ? 12.722 -4.027 -1.172 1.00 95.94 82 VAL A CA 1
ATOM 648 C C . VAL A 1 82 ? 13.505 -3.047 -0.294 1.00 95.94 82 VAL A C 1
ATOM 650 O O . VAL A 1 82 ? 14.668 -2.761 -0.582 1.00 95.94 82 VAL A O 1
ATOM 653 N N . ILE A 1 83 ? 12.895 -2.563 0.794 1.00 92.19 83 ILE A N 1
ATOM 654 C CA . ILE A 1 83 ? 13.509 -1.609 1.730 1.00 92.19 83 ILE A CA 1
ATOM 655 C C . ILE A 1 83 ? 14.728 -2.216 2.428 1.00 92.19 83 ILE A C 1
ATOM 657 O O . ILE A 1 83 ? 15.823 -1.652 2.381 1.00 92.19 83 ILE A O 1
ATOM 661 N N . GLU A 1 84 ? 14.557 -3.366 3.069 1.00 94.56 84 GLU A N 1
ATOM 662 C CA . GLU A 1 84 ? 15.617 -4.032 3.821 1.00 94.56 84 GLU A CA 1
ATOM 663 C C . GLU A 1 84 ? 16.705 -4.561 2.886 1.00 94.56 84 GLU A C 1
ATOM 665 O O . GLU A 1 84 ? 17.893 -4.418 3.177 1.00 94.56 84 GLU A O 1
ATOM 670 N N . GLY A 1 85 ? 16.325 -5.075 1.712 1.00 95.31 85 GLY A N 1
ATOM 671 C CA . GLY A 1 85 ? 17.282 -5.476 0.690 1.00 95.31 85 GLY A CA 1
ATOM 672 C C . GLY A 1 85 ? 18.128 -4.302 0.190 1.00 95.31 85 GLY A C 1
ATOM 673 O O . GLY A 1 85 ? 19.329 -4.460 -0.022 1.00 95.31 85 GLY A O 1
ATOM 674 N N . PHE A 1 86 ? 17.541 -3.113 0.040 1.00 91.44 86 PHE A N 1
ATOM 675 C CA . PHE A 1 86 ? 18.275 -1.900 -0.320 1.00 91.44 86 PHE A CA 1
ATOM 676 C C . PHE A 1 86 ? 19.232 -1.451 0.786 1.00 91.44 86 PHE A C 1
ATOM 678 O O . PHE A 1 86 ? 20.410 -1.231 0.512 1.00 91.44 86 PHE A O 1
ATOM 685 N N . LYS A 1 87 ? 18.765 -1.380 2.042 1.00 87.38 87 LYS A N 1
ATOM 686 C CA . LYS A 1 87 ? 19.604 -1.020 3.202 1.00 87.38 87 LYS A CA 1
ATOM 687 C C . LYS A 1 87 ? 20.779 -1.979 3.393 1.00 87.38 87 LYS A C 1
ATOM 689 O O . LYS A 1 87 ? 21.863 -1.549 3.778 1.00 87.38 87 LYS A O 1
ATOM 694 N N . ALA A 1 88 ? 20.558 -3.266 3.135 1.00 93.38 88 ALA A N 1
ATOM 695 C CA . ALA A 1 88 ? 21.571 -4.309 3.238 1.00 93.38 88 ALA A CA 1
ATOM 696 C C . ALA A 1 88 ? 22.437 -4.459 1.973 1.00 93.38 88 ALA A C 1
ATOM 698 O O . ALA A 1 88 ? 23.271 -5.359 1.931 1.00 93.38 88 ALA A O 1
ATOM 699 N N . ASP A 1 89 ? 22.229 -3.630 0.943 1.00 92.06 89 ASP A N 1
ATOM 700 C CA . ASP A 1 89 ? 22.903 -3.720 -0.361 1.00 92.06 89 ASP A CA 1
ATOM 701 C C . ASP A 1 89 ? 22.785 -5.106 -1.035 1.00 92.06 89 ASP A C 1
ATOM 703 O O . ASP A 1 89 ? 23.700 -5.613 -1.680 1.00 92.06 89 ASP A O 1
ATOM 707 N N . THR A 1 90 ? 21.629 -5.753 -0.888 1.00 96.12 90 THR A N 1
ATOM 708 C CA . THR A 1 90 ? 21.307 -7.058 -1.500 1.00 96.12 90 THR A CA 1
ATOM 709 C C . THR A 1 90 ? 20.220 -6.969 -2.571 1.00 96.12 90 THR A C 1
ATOM 711 O O . THR A 1 90 ? 20.014 -7.917 -3.331 1.00 96.12 90 THR A O 1
ATOM 714 N N . TYR A 1 91 ? 19.542 -5.827 -2.679 1.00 95.12 91 TYR A N 1
ATOM 715 C CA . TYR A 1 91 ? 18.495 -5.594 -3.665 1.00 95.12 91 TYR A CA 1
ATOM 716 C C . TYR A 1 91 ? 19.070 -5.067 -4.985 1.00 95.12 91 TYR A C 1
ATOM 718 O O . TYR A 1 91 ? 19.236 -3.864 -5.169 1.00 95.12 91 TYR A O 1
ATOM 726 N N . HIS A 1 92 ? 19.360 -5.973 -5.921 1.00 94.00 92 HIS A N 1
ATOM 727 C CA . HIS A 1 92 ? 19.958 -5.645 -7.224 1.00 94.00 92 HIS A CA 1
ATOM 728 C C . HIS A 1 92 ? 19.168 -6.277 -8.375 1.00 94.00 92 HIS A C 1
ATOM 730 O O . HIS A 1 92 ? 19.618 -7.265 -8.967 1.00 94.00 92 HIS A O 1
ATOM 736 N N . PRO A 1 93 ? 17.967 -5.760 -8.697 1.00 95.25 93 PRO A N 1
ATOM 737 C CA . PRO A 1 93 ? 17.211 -6.256 -9.840 1.00 95.25 93 PRO A CA 1
ATOM 738 C C . PRO A 1 93 ? 18.025 -6.069 -11.126 1.00 95.25 93 PRO A C 1
ATOM 740 O O . PRO A 1 93 ? 18.650 -5.030 -11.338 1.00 95.25 93 PRO A O 1
ATOM 743 N N . LYS A 1 94 ? 18.014 -7.084 -11.997 1.00 93.50 94 LYS A N 1
ATOM 744 C CA . LYS A 1 94 ? 18.767 -7.060 -13.266 1.00 93.50 94 LYS A CA 1
ATOM 745 C C . LYS A 1 94 ? 18.228 -6.030 -14.259 1.00 93.50 94 LYS A C 1
ATOM 747 O O . LYS A 1 94 ? 18.985 -5.524 -15.078 1.00 93.50 94 LYS A O 1
ATOM 752 N N . ASP A 1 95 ? 16.928 -5.767 -14.196 1.00 94.81 95 ASP A N 1
ATOM 753 C CA . ASP A 1 95 ? 16.214 -4.852 -15.077 1.00 94.81 95 ASP A CA 1
ATOM 754 C C . ASP A 1 95 ? 15.236 -4.032 -14.229 1.00 94.81 95 ASP A C 1
ATOM 756 O O . ASP A 1 95 ? 14.306 -4.584 -13.633 1.00 94.81 95 ASP A O 1
ATOM 760 N N . GLY A 1 96 ? 15.468 -2.720 -14.145 1.00 93.69 96 GLY A N 1
ATOM 761 C CA . GLY A 1 96 ? 14.648 -1.829 -13.334 1.00 93.69 96 GLY A CA 1
ATOM 762 C C . GLY A 1 96 ? 13.217 -1.693 -13.843 1.00 93.69 96 GLY A C 1
ATOM 763 O O . GLY A 1 96 ? 12.312 -1.546 -13.030 1.00 93.69 96 GLY A O 1
ATOM 764 N N . VAL A 1 97 ? 12.967 -1.788 -15.154 1.00 96.38 97 VAL A N 1
ATOM 765 C CA . VAL A 1 97 ? 11.600 -1.681 -15.695 1.00 96.38 97 VAL A CA 1
ATOM 766 C C . VAL A 1 97 ? 10.791 -2.936 -15.379 1.00 96.38 97 VAL A C 1
ATOM 768 O O . VAL A 1 97 ? 9.630 -2.821 -14.991 1.00 96.38 97 VAL A O 1
ATOM 771 N N . ASP A 1 98 ? 11.393 -4.125 -15.480 1.00 97.62 98 ASP A N 1
ATOM 772 C CA . ASP A 1 98 ? 10.723 -5.363 -15.055 1.00 97.62 98 ASP A CA 1
ATOM 773 C C . ASP A 1 98 ? 10.434 -5.325 -13.552 1.00 97.62 98 ASP A C 1
ATOM 775 O O . ASP A 1 98 ? 9.377 -5.774 -13.112 1.00 97.62 98 ASP A O 1
ATOM 779 N N . GLU A 1 99 ? 11.345 -4.757 -12.760 1.00 97.69 99 GLU A N 1
ATOM 780 C CA . GLU A 1 99 ? 11.119 -4.586 -11.328 1.00 97.69 99 GLU A CA 1
ATOM 781 C C . GLU A 1 99 ? 10.027 -3.556 -11.016 1.00 97.69 99 GLU A C 1
ATOM 783 O O . GLU A 1 99 ? 9.178 -3.816 -10.167 1.00 97.69 99 GLU A O 1
ATOM 788 N N . LEU A 1 100 ? 9.964 -2.439 -11.747 1.00 97.31 100 LEU A N 1
ATOM 789 C CA . LEU A 1 100 ? 8.870 -1.470 -11.647 1.00 97.31 100 LEU A CA 1
ATOM 790 C C . LEU A 1 100 ? 7.518 -2.126 -11.914 1.00 97.31 100 LEU A C 1
ATOM 792 O O . LEU A 1 100 ? 6.589 -1.979 -11.121 1.00 97.31 100 LEU A O 1
ATOM 796 N N . LEU A 1 101 ? 7.407 -2.856 -13.022 1.00 98.19 101 LEU A N 1
ATOM 797 C CA . LEU A 1 101 ? 6.176 -3.542 -13.397 1.00 98.19 101 LEU A CA 1
ATOM 798 C C . LEU A 1 101 ? 5.788 -4.600 -12.354 1.00 98.19 101 LEU A C 1
ATOM 800 O O . LEU A 1 101 ? 4.619 -4.673 -11.977 1.00 98.19 101 LEU A O 1
ATOM 804 N N . ARG A 1 102 ? 6.755 -5.373 -11.841 1.00 98.38 102 ARG A N 1
ATOM 805 C CA . ARG A 1 102 ? 6.531 -6.363 -10.775 1.00 98.38 102 ARG A CA 1
ATOM 806 C C . ARG A 1 102 ? 6.041 -5.706 -9.489 1.00 98.38 102 ARG A C 1
ATOM 808 O O . ARG A 1 102 ? 5.044 -6.156 -8.928 1.00 98.38 102 ARG A O 1
ATOM 815 N N . PHE A 1 103 ? 6.704 -4.640 -9.047 1.00 98.31 103 PHE A N 1
ATOM 816 C CA . PHE A 1 103 ? 6.332 -3.891 -7.851 1.00 98.31 103 PHE A CA 1
ATOM 817 C C . PHE A 1 103 ? 4.914 -3.316 -7.970 1.00 98.31 103 PHE A C 1
ATOM 819 O O . PHE A 1 103 ? 4.058 -3.595 -7.129 1.00 98.31 103 PHE A O 1
ATOM 826 N N . LEU A 1 104 ? 4.634 -2.573 -9.047 1.00 98.06 104 LEU A N 1
ATOM 827 C CA . LEU A 1 104 ? 3.325 -1.958 -9.280 1.00 98.06 104 LEU A CA 1
ATOM 828 C C . LEU A 1 104 ? 2.212 -3.004 -9.416 1.00 98.06 104 LEU A C 1
ATOM 830 O O . LEU A 1 104 ? 1.141 -2.823 -8.834 1.00 98.06 104 LEU A O 1
ATOM 834 N N . TYR A 1 105 ? 2.455 -4.112 -10.123 1.00 98.38 105 TYR A N 1
ATOM 835 C CA . TYR A 1 105 ? 1.463 -5.178 -10.268 1.00 98.38 105 TYR A CA 1
ATOM 836 C C . TYR A 1 105 ? 1.141 -5.840 -8.926 1.00 98.38 105 TYR A C 1
ATOM 838 O O . TYR A 1 105 ? -0.030 -5.952 -8.573 1.00 98.38 105 TYR A O 1
ATOM 846 N N . ARG A 1 106 ? 2.153 -6.205 -8.124 1.00 98.12 106 ARG A N 1
ATOM 847 C CA . ARG A 1 106 ? 1.930 -6.808 -6.795 1.00 98.12 106 ARG A CA 1
ATOM 848 C C . ARG A 1 106 ? 1.168 -5.870 -5.861 1.00 98.12 106 ARG A C 1
ATOM 850 O O . ARG A 1 106 ? 0.231 -6.308 -5.195 1.00 98.12 106 ARG A O 1
ATOM 857 N N . VAL A 1 107 ? 1.525 -4.584 -5.843 1.00 98.25 107 VAL A N 1
ATOM 858 C CA . VAL A 1 107 ? 0.824 -3.574 -5.035 1.00 98.25 107 VAL A CA 1
ATOM 859 C C . VAL A 1 107 ? -0.623 -3.408 -5.503 1.00 98.25 107 VAL A C 1
ATOM 861 O O . VAL A 1 107 ? -1.541 -3.522 -4.694 1.00 98.25 107 VAL A O 1
ATOM 864 N N . THR A 1 108 ? -0.857 -3.183 -6.799 1.00 97.75 108 THR A N 1
ATOM 865 C CA . THR A 1 108 ? -2.217 -2.973 -7.329 1.00 97.75 108 THR A CA 1
ATOM 866 C C . THR A 1 108 ? -3.102 -4.202 -7.163 1.00 97.75 108 THR A C 1
ATOM 868 O O . THR A 1 108 ? -4.269 -4.052 -6.798 1.00 97.75 108 THR A O 1
ATOM 871 N N . LYS A 1 109 ? -2.553 -5.405 -7.366 1.00 97.12 109 LYS A N 1
ATOM 872 C CA . LYS A 1 109 ? -3.231 -6.678 -7.108 1.00 97.12 109 LYS A CA 1
ATOM 873 C C . LYS A 1 109 ? -3.605 -6.808 -5.634 1.00 97.12 109 LYS A C 1
ATOM 875 O O . LYS A 1 109 ? -4.777 -6.979 -5.338 1.00 97.12 109 LYS A O 1
ATOM 880 N N . THR A 1 110 ? -2.665 -6.599 -4.711 1.00 97.31 110 THR A N 1
ATOM 881 C CA . THR A 1 110 ? -2.930 -6.698 -3.261 1.00 97.31 110 THR A CA 1
ATOM 882 C C . THR A 1 110 ? -3.985 -5.697 -2.794 1.00 97.31 110 THR A C 1
ATOM 884 O O . THR A 1 110 ? -4.905 -6.063 -2.062 1.00 97.31 110 THR A O 1
ATOM 887 N N . CYS A 1 111 ? -3.909 -4.444 -3.254 1.00 96.88 111 CYS A N 1
ATOM 888 C CA . CYS A 1 111 ? -4.924 -3.429 -2.971 1.00 96.88 111 CYS A CA 1
ATOM 889 C C . CYS A 1 111 ? -6.294 -3.785 -3.577 1.00 96.88 111 CYS A C 1
ATOM 891 O O . CYS A 1 111 ? -7.331 -3.465 -2.999 1.00 96.88 111 CYS A O 1
ATOM 893 N N . ARG A 1 112 ? -6.325 -4.441 -4.744 1.00 95.75 112 ARG A N 1
ATOM 894 C CA . ARG A 1 112 ? -7.572 -4.898 -5.372 1.00 95.75 112 ARG A CA 1
ATOM 895 C C . ARG A 1 112 ? -8.177 -6.094 -4.639 1.00 95.75 112 ARG A C 1
ATOM 897 O O . ARG A 1 112 ? -9.383 -6.086 -4.398 1.00 95.75 112 ARG A O 1
ATOM 904 N 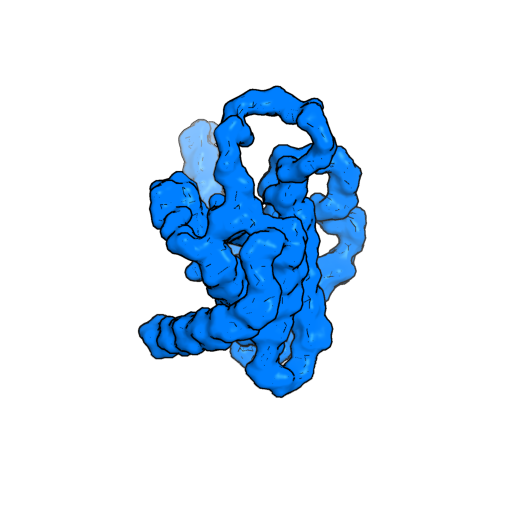N . ASP A 1 113 ? -7.358 -7.073 -4.278 1.00 95.44 113 ASP A N 1
ATOM 905 C CA . ASP A 1 113 ? -7.767 -8.265 -3.531 1.00 95.44 113 ASP A CA 1
ATOM 906 C C . ASP A 1 113 ? -8.294 -7.869 -2.135 1.00 95.44 113 ASP A C 1
ATOM 908 O O . ASP A 1 113 ? -9.217 -8.489 -1.618 1.00 95.44 113 ASP A O 1
ATOM 912 N N . ASN A 1 114 ? -7.803 -6.752 -1.579 1.00 96.56 114 ASN A N 1
ATOM 913 C CA . ASN A 1 114 ? -8.242 -6.164 -0.306 1.00 96.56 114 ASN A CA 1
ATOM 914 C C . ASN A 1 114 ? -9.042 -4.858 -0.489 1.00 96.56 114 ASN A C 1
ATOM 916 O O . ASN A 1 114 ? -8.934 -3.914 0.304 1.00 96.56 114 ASN A O 1
ATOM 920 N N . ARG A 1 115 ? -9.863 -4.786 -1.548 1.00 95.88 115 ARG A N 1
ATOM 921 C CA . ARG A 1 115 ? -10.530 -3.543 -1.979 1.00 95.88 115 ARG A CA 1
ATOM 922 C C . ARG A 1 115 ? -11.373 -2.855 -0.910 1.00 95.88 115 ARG A C 1
ATOM 924 O O . ARG A 1 115 ? -11.441 -1.626 -0.913 1.00 95.88 115 ARG A O 1
ATOM 931 N N . ALA A 1 116 ? -12.026 -3.599 -0.016 1.00 96.62 116 ALA A N 1
ATOM 932 C CA . ALA A 1 116 ? -12.815 -2.994 1.053 1.00 96.62 116 ALA A CA 1
ATOM 933 C C . ALA A 1 116 ? -11.936 -2.134 1.974 1.00 96.62 116 ALA A C 1
ATOM 935 O O . ALA A 1 116 ? -12.267 -0.972 2.213 1.00 96.62 116 ALA A O 1
ATOM 936 N N . LEU A 1 117 ? -10.788 -2.664 2.408 1.00 97.62 117 LEU A N 1
ATOM 937 C CA . LEU A 1 117 ? -9.841 -1.944 3.258 1.00 97.62 117 LEU A CA 1
ATOM 938 C C . LEU A 1 117 ? -9.188 -0.777 2.515 1.00 97.62 117 LEU A C 1
ATOM 940 O O . LEU A 1 117 ? -9.157 0.338 3.039 1.00 97.62 117 LEU A O 1
ATOM 944 N N . THR A 1 118 ? -8.716 -0.994 1.282 1.00 97.19 118 THR A N 1
ATOM 945 C CA . THR A 1 118 ? -8.113 0.079 0.474 1.00 97.19 118 THR A CA 1
ATOM 946 C C . THR A 1 118 ? -9.093 1.239 0.273 1.00 97.19 118 THR A C 1
ATOM 948 O O . THR A 1 118 ? -8.736 2.397 0.496 1.00 97.19 118 THR A O 1
ATOM 951 N N . ASN A 1 119 ? -10.356 0.954 -0.060 1.00 96.69 119 ASN A N 1
ATOM 952 C CA . ASN A 1 119 ? -11.375 1.989 -0.243 1.00 96.69 119 ASN A CA 1
ATOM 953 C C . ASN A 1 119 ? -11.729 2.704 1.065 1.00 96.69 119 ASN A C 1
ATOM 955 O O . ASN A 1 119 ? -11.869 3.929 1.066 1.00 96.69 119 ASN A O 1
ATOM 959 N N . ALA A 1 120 ? -11.861 1.970 2.173 1.00 97.25 120 ALA A N 1
ATOM 960 C CA . ALA A 1 120 ? -12.131 2.557 3.483 1.00 97.25 120 ALA A CA 1
ATOM 961 C C . ALA A 1 120 ? -10.993 3.486 3.934 1.00 97.25 120 ALA A C 1
ATOM 963 O O . ALA A 1 120 ? -11.255 4.576 4.444 1.00 97.25 120 ALA A O 1
ATOM 964 N N . MET A 1 121 ? -9.735 3.097 3.697 1.00 97.19 121 MET A N 1
ATOM 965 C CA . MET A 1 121 ? -8.563 3.927 3.985 1.00 97.19 121 MET A CA 1
ATOM 966 C C . MET A 1 121 ? -8.592 5.233 3.177 1.00 97.19 121 MET A C 1
ATOM 968 O O . MET A 1 121 ? -8.436 6.309 3.755 1.00 97.19 121 MET A O 1
ATOM 972 N N . ILE A 1 122 ? -8.821 5.153 1.859 1.00 95.88 122 ILE A N 1
ATOM 973 C CA . ILE A 1 122 ? -8.871 6.331 0.974 1.00 95.88 122 ILE A CA 1
ATOM 974 C C . ILE A 1 122 ? -10.008 7.273 1.391 1.00 95.88 122 ILE A C 1
ATOM 976 O O . ILE A 1 122 ? -9.809 8.484 1.477 1.00 95.88 122 ILE A O 1
ATOM 980 N N . ARG A 1 123 ? -11.191 6.736 1.711 1.00 95.50 123 ARG A N 1
ATOM 981 C CA . ARG A 1 123 ? -12.314 7.541 2.217 1.00 95.50 123 ARG A CA 1
ATOM 982 C C . ARG A 1 123 ? -11.979 8.226 3.532 1.00 95.50 123 ARG A C 1
ATOM 984 O O . ARG A 1 123 ? -12.127 9.439 3.621 1.00 95.50 123 ARG A O 1
ATOM 991 N N . ALA A 1 124 ? -11.451 7.486 4.508 1.00 94.56 124 ALA A N 1
ATOM 992 C CA . ALA A 1 124 ? -11.080 8.045 5.805 1.00 94.56 124 ALA A CA 1
ATOM 993 C C . ALA A 1 124 ? -10.020 9.158 5.680 1.00 94.56 124 ALA A C 1
ATOM 995 O O . ALA A 1 124 ? -10.054 10.135 6.433 1.00 94.56 124 ALA A O 1
ATOM 996 N N . TYR A 1 125 ? -9.099 9.042 4.716 1.00 93.38 125 TYR A N 1
ATOM 997 C CA . TYR A 1 125 ? -8.155 10.111 4.384 1.00 93.38 125 TYR A CA 1
ATOM 998 C C . TYR A 1 125 ? -8.885 11.370 3.890 1.00 93.38 125 TYR A C 1
ATOM 1000 O O . TYR A 1 125 ? -8.654 12.465 4.404 1.00 93.38 125 TYR A O 1
ATOM 1008 N N . TYR A 1 126 ? -9.815 11.219 2.942 1.00 92.00 126 TYR A N 1
ATOM 1009 C CA . TYR A 1 126 ? -10.562 12.343 2.374 1.00 92.00 126 TYR A CA 1
ATOM 1010 C C . TYR A 1 126 ? -11.604 12.962 3.316 1.00 92.00 126 TYR A C 1
ATOM 1012 O O . TYR A 1 126 ? -11.882 14.156 3.206 1.00 92.00 126 TYR A O 1
ATOM 1020 N N . GLU A 1 127 ? -12.124 12.195 4.271 1.00 92.31 127 GLU A N 1
ATOM 1021 C CA . GLU A 1 127 ? -13.004 12.672 5.344 1.00 92.31 127 GLU A CA 1
ATOM 1022 C C . GLU A 1 127 ? -12.252 13.462 6.420 1.00 92.31 127 GLU A C 1
ATOM 1024 O O . GLU A 1 127 ? -12.847 14.296 7.102 1.00 92.31 127 GLU A O 1
ATOM 1029 N N . THR A 1 128 ? -10.943 13.232 6.573 1.00 85.38 128 THR A N 1
ATOM 1030 C CA . THR A 1 128 ? -10.119 14.005 7.506 1.00 85.38 128 THR A CA 1
ATOM 1031 C C . THR A 1 128 ? -9.991 15.441 6.981 1.00 85.38 128 THR A C 1
ATOM 1033 O O . THR A 1 128 ? -9.544 15.624 5.842 1.00 85.38 128 THR A O 1
ATOM 1036 N N . PRO A 1 129 ? -10.365 16.474 7.759 1.00 84.12 129 PRO A N 1
ATOM 1037 C CA . PRO A 1 129 ? -10.236 17.866 7.340 1.00 84.12 129 PRO A CA 1
ATOM 1038 C C . PRO A 1 129 ? -8.794 18.232 6.947 1.00 84.12 129 PRO A C 1
ATOM 1040 O O . PRO A 1 129 ? -7.853 17.749 7.583 1.00 84.12 129 PRO A O 1
ATOM 1043 N N . PRO A 1 130 ? -8.584 19.080 5.922 1.00 77.62 130 PRO A N 1
ATOM 1044 C CA . PRO A 1 130 ? -7.247 19.463 5.470 1.00 77.62 130 PRO A CA 1
ATOM 1045 C C . PRO A 1 130 ? -6.315 20.045 6.545 1.00 77.62 130 PRO A C 1
ATOM 1047 O O . PRO A 1 130 ? -5.112 19.825 6.505 1.00 77.62 130 PRO A O 1
ATOM 1050 N N . ASP A 1 131 ? -6.853 20.766 7.525 1.00 76.75 131 ASP A N 1
ATOM 1051 C CA . ASP A 1 131 ? -6.113 21.332 8.662 1.00 76.75 131 ASP A CA 1
ATOM 1052 C C . ASP A 1 131 ? -5.716 20.280 9.714 1.00 76.75 131 ASP A C 1
ATOM 1054 O O . ASP A 1 131 ? -4.818 20.504 10.525 1.00 76.75 131 ASP A O 1
ATOM 1058 N N . GLN A 1 132 ? -6.362 19.114 9.682 1.00 74.12 132 GLN A N 1
ATOM 1059 C CA . GLN A 1 132 ? -6.065 17.955 10.531 1.00 74.12 132 GLN A CA 1
ATOM 1060 C C . GLN A 1 132 ? -5.200 16.913 9.809 1.00 74.12 132 GLN A C 1
ATOM 1062 O O . GLN A 1 132 ? -4.647 16.004 10.436 1.00 74.12 132 GLN A O 1
ATOM 1067 N N . ARG A 1 133 ? -5.054 17.062 8.490 1.00 73.75 133 ARG A N 1
ATOM 1068 C CA . ARG A 1 133 ? -4.148 16.300 7.640 1.00 73.75 133 ARG A CA 1
ATOM 1069 C C . ARG A 1 133 ? -2.719 16.765 7.877 1.00 73.75 133 ARG A C 1
ATOM 1071 O O . ARG A 1 133 ? -2.293 17.823 7.417 1.00 73.75 133 ARG A O 1
ATOM 1078 N N . ARG A 1 134 ? -1.957 15.953 8.617 1.00 65.69 134 ARG A N 1
ATOM 1079 C CA . ARG A 1 134 ? -0.539 16.213 8.919 1.00 65.69 134 ARG A CA 1
ATOM 1080 C C . ARG A 1 134 ? 0.329 16.335 7.673 1.00 65.69 134 ARG A C 1
ATOM 1082 O O . ARG A 1 134 ? 1.466 16.765 7.813 1.00 65.69 134 ARG A O 1
ATOM 1089 N N . ASP A 1 135 ? -0.179 15.979 6.500 1.00 62.16 135 ASP A N 1
ATOM 1090 C CA . ASP A 1 135 ? 0.444 15.993 5.182 1.00 62.16 135 ASP A CA 1
ATOM 1091 C C . ASP A 1 135 ? 0.311 17.327 4.416 1.00 62.16 135 ASP A C 1
ATOM 1093 O O . ASP A 1 135 ? 1.223 17.679 3.670 1.00 62.16 135 ASP A O 1
ATOM 1097 N N . LEU A 1 136 ? -0.711 18.153 4.681 1.00 53.47 136 LEU A N 1
ATOM 1098 C CA . LEU A 1 136 ? -0.984 19.386 3.913 1.00 53.47 136 LEU A CA 1
ATOM 1099 C C . LEU A 1 136 ? -0.261 20.650 4.407 1.00 53.47 136 LEU A C 1
ATOM 1101 O O . LEU A 1 136 ? -0.556 21.757 3.954 1.00 53.47 136 LEU A O 1
ATOM 1105 N N . ILE A 1 137 ? 0.718 20.521 5.304 1.00 53.19 137 ILE A N 1
ATOM 1106 C CA . ILE A 1 137 ? 1.607 21.639 5.643 1.00 53.19 137 ILE A CA 1
ATOM 1107 C C . ILE A 1 137 ? 2.560 21.862 4.456 1.00 53.19 137 ILE A C 1
ATOM 1109 O O . ILE A 1 137 ? 3.617 21.234 4.354 1.00 53.19 137 ILE A O 1
ATOM 1113 N N . ILE A 1 138 ? 2.129 22.722 3.531 1.00 45.88 138 ILE A N 1
ATOM 1114 C CA . ILE A 1 138 ? 2.868 23.191 2.354 1.00 45.88 138 ILE A CA 1
ATOM 1115 C C . ILE A 1 138 ? 4.049 24.054 2.834 1.00 45.88 138 ILE A C 1
ATOM 1117 O O . ILE A 1 138 ? 3.845 25.022 3.565 1.00 45.88 138 ILE A O 1
ATOM 1121 N N . GLY A 1 139 ? 5.277 23.718 2.418 1.00 51.19 139 GLY A N 1
ATOM 1122 C CA . GLY A 1 139 ? 6.470 24.564 2.618 1.00 51.19 139 GLY A CA 1
ATOM 1123 C C . GLY A 1 139 ? 7.609 23.980 3.463 1.00 51.19 139 GLY A C 1
ATOM 1124 O O . GLY A 1 139 ? 8.538 24.706 3.810 1.00 51.19 139 GLY A O 1
ATOM 1125 N N . VAL A 1 140 ? 7.568 22.694 3.803 1.00 47.62 140 VAL A N 1
ATOM 1126 C CA . VAL A 1 140 ? 8.631 22.016 4.565 1.00 47.62 140 VAL A CA 1
ATOM 1127 C C . VAL A 1 140 ? 9.591 21.295 3.610 1.00 47.62 140 VAL A C 1
ATOM 1129 O O . VAL A 1 140 ? 9.165 20.661 2.648 1.00 47.62 140 VAL A O 1
ATOM 1132 N N . GLY A 1 141 ? 10.898 21.463 3.825 1.00 55.72 141 GLY A N 1
ATOM 1133 C CA . GLY A 1 141 ? 11.949 20.993 2.918 1.00 55.72 141 GLY A CA 1
ATOM 1134 C C . GLY A 1 141 ? 12.076 19.465 2.860 1.00 55.72 141 GLY A C 1
ATOM 1135 O O . GLY A 1 141 ? 11.601 18.757 3.741 1.00 55.72 141 GLY A O 1
ATOM 1136 N N . TYR A 1 142 ? 12.782 18.955 1.844 1.00 54.38 142 TYR A N 1
ATOM 1137 C CA . TYR A 1 142 ? 12.907 17.522 1.511 1.00 54.38 142 TYR A CA 1
ATOM 1138 C C . TYR A 1 142 ? 13.211 16.594 2.703 1.00 54.38 142 TYR A C 1
ATOM 1140 O O . TYR A 1 142 ? 12.599 15.539 2.831 1.00 54.38 142 TYR A O 1
ATOM 1148 N N . LYS A 1 143 ? 14.094 17.000 3.627 1.00 56.56 143 LYS A N 1
ATOM 1149 C CA . LYS A 1 143 ? 14.450 16.192 4.809 1.00 56.56 143 LYS A CA 1
ATOM 1150 C C . LYS A 1 143 ? 13.246 15.890 5.715 1.00 56.56 143 LYS A C 1
ATOM 1152 O O . LYS A 1 143 ? 13.216 14.864 6.372 1.00 56.56 143 LYS A O 1
ATOM 1157 N N . GLN A 1 144 ? 12.247 16.769 5.725 1.00 59.84 144 GLN A N 1
ATOM 1158 C CA . GLN A 1 144 ? 11.014 16.586 6.490 1.00 59.84 144 GLN A CA 1
ATOM 1159 C C . GLN A 1 144 ? 9.977 15.752 5.731 1.00 59.84 144 GLN A C 1
ATOM 1161 O O . GLN A 1 144 ? 8.974 15.377 6.326 1.00 59.84 144 GLN A O 1
ATOM 1166 N N . LEU A 1 145 ? 10.167 15.494 4.432 1.00 61.72 145 LEU A N 1
ATOM 1167 C CA . LEU A 1 145 ? 9.254 14.666 3.647 1.00 61.72 145 LEU A CA 1
ATOM 1168 C C . LEU A 1 145 ? 9.478 13.179 3.932 1.00 61.72 145 LEU A C 1
ATOM 1170 O O . LEU A 1 145 ? 8.499 12.466 4.109 1.00 61.72 145 LEU A O 1
ATOM 1174 N N . GLU A 1 146 ? 10.732 12.729 4.052 1.00 63.75 146 GLU A N 1
ATOM 1175 C CA . GLU A 1 146 ? 11.062 11.354 4.471 1.00 63.75 146 GLU A CA 1
ATOM 1176 C C . GLU A 1 146 ? 10.473 11.036 5.852 1.00 63.75 146 GLU A C 1
ATOM 1178 O O . GLU A 1 146 ? 9.797 10.022 6.011 1.00 63.75 146 GLU A O 1
ATOM 1183 N N . ASP A 1 147 ? 10.599 11.972 6.799 1.00 66.12 147 ASP A N 1
ATOM 1184 C CA . ASP A 1 147 ? 9.987 11.894 8.134 1.00 66.12 147 ASP A CA 1
ATOM 1185 C C . ASP A 1 147 ? 8.443 11.935 8.116 1.00 66.12 147 ASP A C 1
ATOM 1187 O O . ASP A 1 147 ? 7.822 11.777 9.164 1.00 66.12 147 ASP A O 1
ATOM 1191 N N . ARG A 1 148 ? 7.818 12.216 6.961 1.00 70.25 148 ARG A N 1
ATOM 1192 C CA . ARG A 1 148 ? 6.360 12.372 6.803 1.00 70.25 148 ARG A CA 1
ATOM 1193 C C . ARG A 1 148 ? 5.731 11.389 5.828 1.00 70.25 148 ARG A C 1
ATOM 1195 O O . ARG A 1 148 ? 4.500 11.358 5.765 1.00 70.25 148 ARG A O 1
ATOM 1202 N N . LEU A 1 149 ? 6.506 10.604 5.071 1.00 70.94 149 LEU A N 1
ATOM 1203 C CA . LEU A 1 149 ? 5.961 9.579 4.166 1.00 70.94 149 LEU A CA 1
ATOM 1204 C C . LEU A 1 149 ? 5.044 8.613 4.934 1.00 70.94 149 LEU A C 1
ATOM 1206 O O . LEU A 1 149 ? 4.015 8.184 4.422 1.00 70.94 149 LEU A O 1
ATOM 1210 N N . ASP A 1 150 ? 5.343 8.371 6.206 1.00 72.31 150 ASP A N 1
ATOM 1211 C CA . ASP A 1 150 ? 4.523 7.614 7.154 1.00 72.31 150 ASP A CA 1
ATOM 1212 C C . ASP A 1 150 ? 3.179 8.279 7.523 1.00 72.31 150 ASP A C 1
ATOM 1214 O O . ASP A 1 150 ? 2.396 7.708 8.276 1.00 72.31 150 ASP A O 1
ATOM 1218 N N . THR A 1 151 ? 2.862 9.468 7.018 1.00 77.44 151 THR A N 1
ATOM 1219 C CA . THR A 1 151 ? 1.559 10.128 7.216 1.00 77.44 151 THR A CA 1
ATOM 1220 C C . THR A 1 151 ? 0.768 10.285 5.919 1.00 77.44 151 THR A C 1
ATOM 1222 O O . THR A 1 151 ? -0.457 10.423 5.964 1.00 77.44 151 THR A O 1
ATOM 1225 N N . LEU A 1 152 ? 1.437 10.203 4.766 1.00 84.62 152 LEU A N 1
ATOM 1226 C CA . LEU A 1 152 ? 0.832 10.440 3.458 1.00 84.62 152 LEU A CA 1
ATOM 1227 C C . LEU A 1 152 ? -0.027 9.258 2.995 1.00 84.62 152 LEU A C 1
ATOM 1229 O O . LEU A 1 152 ? 0.310 8.092 3.225 1.00 84.62 152 LEU A O 1
ATOM 1233 N N . LEU A 1 153 ? -1.099 9.556 2.254 1.00 89.38 153 LEU A N 1
ATOM 1234 C CA . LEU A 1 153 ? -1.826 8.532 1.505 1.00 89.38 153 LEU A CA 1
ATOM 1235 C C . LEU A 1 153 ? -0.880 7.913 0.469 1.00 89.38 153 LEU A C 1
ATOM 1237 O O . LEU A 1 153 ? -0.370 8.615 -0.400 1.00 89.38 153 LEU A O 1
ATOM 1241 N N . GLY A 1 154 ? -0.633 6.606 0.578 1.00 91.19 154 GLY A N 1
ATOM 1242 C CA . GLY A 1 154 ? 0.277 5.885 -0.317 1.00 91.19 154 GLY A CA 1
ATOM 1243 C C . GLY A 1 154 ? 1.768 6.113 -0.047 1.00 91.19 154 GLY A C 1
ATOM 1244 O O . GLY A 1 154 ? 2.590 5.694 -0.862 1.00 91.19 154 GLY A O 1
ATOM 1245 N N . GLY A 1 155 ? 2.145 6.741 1.072 1.00 91.12 155 GLY A N 1
ATOM 1246 C CA . GLY A 1 155 ? 3.549 7.039 1.366 1.00 91.12 155 GLY A CA 1
ATOM 1247 C C . GLY A 1 155 ? 4.428 5.799 1.580 1.00 91.12 155 GLY A C 1
ATOM 1248 O O . GLY A 1 155 ? 5.570 5.781 1.131 1.00 91.12 155 GLY A O 1
ATOM 1249 N N . TYR A 1 156 ? 3.885 4.712 2.137 1.00 93.62 156 TYR A N 1
ATOM 1250 C CA . TYR A 1 156 ? 4.612 3.439 2.240 1.00 93.62 156 TYR A CA 1
ATOM 1251 C C . TYR A 1 156 ? 4.913 2.815 0.870 1.00 93.62 156 TYR A C 1
ATOM 1253 O O . TYR A 1 156 ? 6.036 2.389 0.608 1.00 93.62 156 TYR A O 1
ATOM 1261 N N . ILE A 1 157 ? 3.944 2.867 -0.054 1.00 95.94 157 ILE A N 1
ATOM 1262 C CA . ILE A 1 157 ? 4.151 2.468 -1.456 1.00 95.94 157 ILE A CA 1
ATOM 1263 C C . ILE A 1 157 ? 5.215 3.366 -2.097 1.00 95.94 157 ILE A C 1
ATOM 1265 O O . ILE A 1 157 ? 6.073 2.873 -2.826 1.00 95.94 157 ILE A O 1
ATOM 1269 N N . ALA A 1 158 ? 5.186 4.672 -1.807 1.00 92.56 158 ALA A N 1
ATOM 1270 C CA . ALA A 1 158 ? 6.140 5.626 -2.364 1.00 92.56 158 ALA A CA 1
ATOM 1271 C C . ALA A 1 158 ? 7.572 5.311 -1.920 1.00 92.56 158 ALA A C 1
ATOM 1273 O O . ALA A 1 158 ? 8.483 5.399 -2.736 1.00 92.56 158 ALA A O 1
ATOM 1274 N N . HIS A 1 159 ? 7.765 4.877 -0.670 1.00 90.06 159 HIS A N 1
ATOM 1275 C CA . HIS A 1 159 ? 9.074 4.479 -0.154 1.00 90.06 159 HIS A CA 1
ATOM 1276 C C . HIS A 1 159 ? 9.657 3.282 -0.924 1.00 90.06 159 HIS A C 1
ATOM 1278 O O . HIS A 1 159 ? 10.786 3.360 -1.409 1.00 90.06 159 HIS A O 1
ATOM 1284 N N . GLY A 1 160 ? 8.870 2.218 -1.124 1.00 93.69 160 GLY A N 1
ATOM 1285 C CA . GLY A 1 160 ? 9.287 1.086 -1.959 1.00 93.69 160 GLY A CA 1
ATOM 1286 C C . GLY A 1 160 ? 9.544 1.498 -3.414 1.00 93.69 160 GLY A C 1
ATOM 1287 O O . GLY A 1 160 ? 10.568 1.139 -3.996 1.00 93.69 160 GLY A O 1
ATOM 1288 N N . LEU A 1 161 ? 8.668 2.331 -3.983 1.00 94.12 161 LEU A N 1
ATOM 1289 C CA . LEU A 1 161 ? 8.805 2.823 -5.354 1.00 94.12 161 LEU A CA 1
ATOM 1290 C C . LEU A 1 161 ? 10.079 3.658 -5.550 1.00 94.12 161 LEU A C 1
ATOM 1292 O O . LEU A 1 161 ? 10.751 3.495 -6.564 1.00 94.12 161 LEU A O 1
ATOM 1296 N N . CYS A 1 162 ? 10.451 4.512 -4.590 1.00 90.50 162 CYS A N 1
ATOM 1297 C CA . CYS A 1 162 ? 11.697 5.284 -4.647 1.00 90.50 162 CYS A CA 1
ATOM 1298 C C . CYS A 1 162 ? 12.922 4.384 -4.840 1.00 90.50 162 CYS A C 1
ATOM 1300 O O . CYS A 1 162 ? 13.799 4.714 -5.634 1.00 90.50 162 CYS A O 1
ATOM 1302 N N . ILE A 1 163 ? 12.963 3.244 -4.149 1.00 90.75 163 ILE A N 1
ATOM 1303 C CA . ILE A 1 163 ? 14.063 2.276 -4.227 1.00 90.75 163 ILE A CA 1
ATOM 1304 C C . ILE A 1 163 ? 14.060 1.537 -5.568 1.00 90.75 163 ILE A C 1
ATOM 1306 O O . ILE A 1 163 ? 15.117 1.302 -6.153 1.00 90.75 163 ILE A O 1
ATOM 1310 N N . VAL A 1 164 ? 12.881 1.186 -6.084 1.00 93.06 164 VAL A N 1
ATOM 1311 C CA . VAL A 1 164 ? 12.745 0.565 -7.411 1.00 93.06 164 VAL A CA 1
ATOM 1312 C C . VAL A 1 164 ? 13.238 1.507 -8.513 1.00 93.06 164 VAL A C 1
ATOM 1314 O O . VAL A 1 164 ? 13.951 1.082 -9.421 1.00 93.06 164 VAL A O 1
ATOM 1317 N N . LEU A 1 165 ? 12.921 2.800 -8.404 1.00 91.25 165 LEU A N 1
ATOM 1318 C CA . LEU A 1 165 ? 13.390 3.837 -9.327 1.00 91.25 165 LEU A CA 1
ATOM 1319 C C . LEU A 1 165 ? 14.867 4.218 -9.118 1.00 91.25 165 LEU A C 1
ATOM 1321 O O . LEU A 1 165 ? 15.428 4.956 -9.923 1.00 91.25 165 LEU A O 1
ATOM 1325 N N . ASP A 1 166 ? 15.527 3.672 -8.095 1.00 87.44 166 ASP A N 1
ATOM 1326 C CA . ASP A 1 166 ? 16.975 3.781 -7.879 1.00 87.44 166 ASP A CA 1
ATOM 1327 C C . ASP A 1 166 ? 17.778 2.793 -8.750 1.00 87.44 166 ASP A C 1
ATOM 1329 O O . ASP A 1 166 ? 18.944 2.490 -8.497 1.00 87.44 166 ASP A O 1
ATOM 1333 N N . ARG A 1 167 ? 17.156 2.243 -9.797 1.00 87.44 167 ARG A N 1
ATOM 1334 C CA . ARG A 1 167 ? 17.747 1.221 -10.663 1.00 87.44 167 ARG A CA 1
ATOM 1335 C C . ARG A 1 167 ? 17.704 1.658 -12.116 1.00 87.44 167 ARG A C 1
ATOM 1337 O O . ARG A 1 167 ? 16.787 2.353 -12.550 1.00 87.44 167 ARG A O 1
ATOM 1344 N N . ALA A 1 168 ? 18.722 1.263 -12.877 1.00 87.00 168 ALA A N 1
ATOM 1345 C CA . ALA A 1 168 ? 18.749 1.508 -14.313 1.00 87.00 168 ALA A CA 1
ATOM 1346 C C . ALA A 1 168 ? 17.496 0.886 -14.964 1.00 87.00 168 ALA A C 1
ATOM 1348 O O . ALA A 1 168 ? 17.124 -0.234 -14.603 1.00 87.00 168 ALA A O 1
ATOM 1349 N N . PRO A 1 169 ? 16.837 1.581 -15.904 1.00 90.69 169 PRO A N 1
ATOM 1350 C CA . PRO A 1 169 ? 17.277 2.806 -16.585 1.00 90.69 169 PRO A CA 1
ATOM 1351 C C . PRO A 1 169 ? 16.826 4.125 -15.930 1.00 90.69 169 PRO A C 1
ATOM 1353 O O . PRO A 1 169 ? 17.127 5.187 -16.460 1.00 90.69 169 PRO A O 1
ATOM 1356 N N . PHE A 1 170 ? 16.108 4.089 -14.805 1.00 85.69 170 PHE A N 1
ATOM 1357 C CA . PHE A 1 170 ? 15.569 5.299 -14.166 1.00 85.69 170 PHE A CA 1
ATOM 1358 C C . PHE A 1 170 ? 16.657 6.166 -13.518 1.00 85.69 170 PHE A C 1
ATOM 1360 O O . PHE A 1 170 ? 16.531 7.388 -13.441 1.00 85.69 170 PHE A O 1
ATOM 1367 N N . MET A 1 171 ? 17.747 5.532 -13.082 1.00 74.44 171 MET A N 1
ATOM 1368 C CA . MET A 1 171 ? 18.962 6.210 -12.645 1.00 74.44 171 MET A CA 1
ATOM 1369 C C . MET A 1 171 ? 19.872 6.529 -13.828 1.00 74.44 171 MET A C 1
ATOM 1371 O O . MET A 1 171 ? 20.393 5.623 -14.481 1.00 74.44 171 MET A O 1
ATOM 1375 N N . ALA A 1 172 ? 20.148 7.818 -14.038 1.00 53.47 172 ALA A N 1
ATOM 1376 C CA . ALA A 1 172 ? 21.297 8.235 -14.825 1.00 53.47 172 ALA A CA 1
ATOM 1377 C C . ALA A 1 172 ? 22.564 7.802 -14.073 1.00 53.47 172 ALA A C 1
ATOM 1379 O O . ALA A 1 172 ? 22.914 8.367 -13.039 1.00 53.47 172 ALA A O 1
ATOM 1380 N N . THR A 1 173 ? 23.236 6.766 -14.565 1.00 44.34 173 THR A N 1
ATOM 1381 C CA . THR A 1 173 ? 24.541 6.323 -14.070 1.00 44.34 173 THR A CA 1
ATOM 1382 C C . THR A 1 173 ? 25.564 7.445 -14.270 1.00 44.34 173 THR A C 1
ATOM 1384 O O . THR A 1 173 ? 26.172 7.561 -15.332 1.00 44.34 173 THR A O 1
ATOM 1387 N N . GLY A 1 174 ? 25.734 8.300 -13.266 1.00 39.97 174 GLY A N 1
ATOM 1388 C CA . GLY A 1 174 ? 26.741 9.355 -13.229 1.00 39.97 174 GLY A CA 1
ATOM 1389 C C . GLY A 1 174 ? 27.244 9.566 -11.797 1.00 39.97 174 GLY A C 1
ATOM 1390 O O . GLY A 1 174 ? 26.467 9.403 -10.854 1.00 39.97 174 GLY A O 1
ATOM 1391 N N . PRO A 1 175 ? 28.532 9.897 -11.596 1.00 36.75 175 PRO A N 1
ATOM 1392 C CA . PRO A 1 175 ? 29.124 10.078 -10.275 1.00 36.75 175 PRO A CA 1
ATOM 1393 C C . PRO A 1 175 ? 28.654 11.411 -9.676 1.00 36.75 175 PRO A C 1
ATOM 1395 O O . PRO A 1 175 ? 29.353 12.413 -9.751 1.00 36.75 175 PRO A O 1
ATOM 1398 N N . LEU A 1 176 ? 27.446 11.443 -9.115 1.00 41.22 176 LEU A N 1
ATOM 1399 C CA . LEU A 1 176 ? 26.867 12.621 -8.455 1.00 41.22 176 LEU A CA 1
ATOM 1400 C C . LEU A 1 176 ? 26.208 12.239 -7.123 1.00 41.22 176 LEU A C 1
ATOM 1402 O O . LEU A 1 176 ? 25.079 12.617 -6.831 1.00 41.22 176 LEU A O 1
ATOM 1406 N N . TYR A 1 177 ? 26.936 11.483 -6.300 1.00 43.38 177 TYR A N 1
ATOM 1407 C CA . TYR A 1 177 ? 26.607 11.312 -4.877 1.00 43.38 177 TYR A CA 1
ATOM 1408 C C . TYR A 1 177 ? 27.606 11.991 -3.932 1.00 43.38 177 TYR A C 1
ATOM 1410 O O . TYR A 1 177 ? 27.501 11.863 -2.715 1.00 43.38 177 TYR A O 1
ATOM 1418 N N . GLY A 1 178 ? 28.538 12.773 -4.473 1.00 37.03 178 GLY A N 1
ATOM 1419 C CA . GLY A 1 178 ? 29.414 13.638 -3.699 1.00 37.03 178 GLY A CA 1
ATOM 1420 C C . GLY A 1 178 ? 29.403 15.025 -4.314 1.00 37.03 178 GLY A C 1
ATOM 1421 O O . GLY A 1 178 ? 29.734 15.161 -5.482 1.00 37.03 178 GLY A O 1
ATOM 1422 N N . GLU A 1 179 ? 29.042 16.016 -3.504 1.00 33.56 179 GLU A N 1
ATOM 1423 C CA . GLU A 1 179 ? 29.083 17.453 -3.799 1.00 33.56 179 GLU A CA 1
ATOM 1424 C C . GLU A 1 179 ? 27.857 17.997 -4.551 1.00 33.56 179 GLU A C 1
ATOM 1426 O O . GLU A 1 179 ? 27.740 18.019 -5.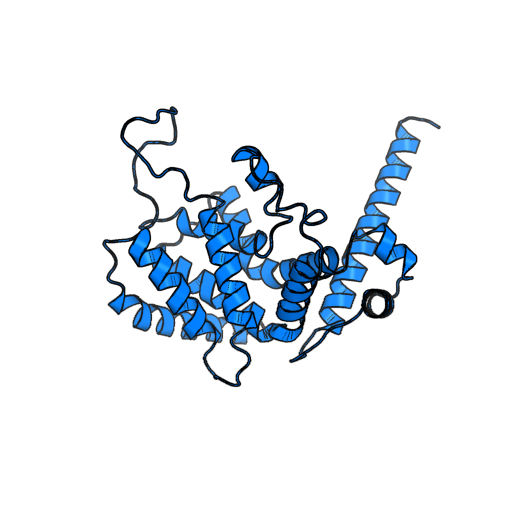771 1.00 33.56 179 GLU A O 1
ATOM 1431 N N . THR A 1 180 ? 26.916 18.485 -3.741 1.00 49.41 180 THR A N 1
ATOM 1432 C CA . THR A 1 180 ? 26.011 19.595 -4.055 1.00 49.41 180 THR A CA 1
ATOM 1433 C C . THR A 1 180 ? 26.613 20.566 -5.069 1.00 49.41 180 THR A C 1
ATOM 1435 O O . THR A 1 180 ? 27.536 21.265 -4.686 1.00 49.41 180 THR A O 1
ATOM 1438 N N . PHE A 1 181 ? 26.045 20.692 -6.274 1.00 36.00 181 PHE A N 1
ATOM 1439 C CA . PHE A 1 181 ? 25.795 21.990 -6.914 1.00 36.00 181 PHE A CA 1
ATOM 1440 C C . PHE A 1 181 ? 24.707 21.899 -7.992 1.00 36.00 181 PHE A C 1
ATOM 1442 O O . PHE A 1 181 ? 24.722 21.068 -8.896 1.00 36.00 181 PHE A O 1
ATOM 1449 N N . PHE A 1 182 ? 23.744 22.807 -7.846 1.00 51.50 182 PHE A N 1
ATOM 1450 C CA . PHE A 1 182 ? 22.778 23.219 -8.848 1.00 51.50 182 PHE A CA 1
ATOM 1451 C C . PHE A 1 182 ? 23.486 24.114 -9.873 1.00 51.50 182 PHE A C 1
ATOM 1453 O O . PHE A 1 182 ? 23.675 25.291 -9.597 1.00 51.50 182 PHE A O 1
ATOM 1460 N N . GLU A 1 183 ? 23.815 23.608 -11.058 1.00 32.91 183 GLU A N 1
ATOM 1461 C CA . GLU A 1 183 ? 24.086 24.440 -12.240 1.00 32.91 183 GLU A CA 1
ATOM 1462 C C . GLU A 1 183 ? 23.588 23.688 -13.486 1.00 32.91 183 GLU A C 1
ATOM 1464 O O . GLU A 1 183 ? 24.123 22.644 -13.842 1.00 32.91 183 GLU A O 1
ATOM 1469 N N . GLY A 1 184 ? 22.503 24.173 -14.111 1.00 36.88 184 GLY A N 1
ATOM 1470 C CA . GLY A 1 184 ? 21.967 23.625 -15.374 1.00 36.88 184 GLY A CA 1
ATOM 1471 C C . GLY A 1 184 ? 20.459 23.336 -15.437 1.00 36.88 184 GLY A C 1
ATOM 1472 O O . GLY A 1 184 ? 19.936 23.154 -16.530 1.00 36.88 184 GLY A O 1
ATOM 1473 N N . GLY A 1 185 ? 19.734 23.354 -14.313 1.00 35.75 185 GLY A N 1
ATOM 1474 C CA . GLY A 1 185 ? 18.271 23.203 -14.301 1.00 35.75 185 GLY A CA 1
ATOM 1475 C C . GLY A 1 185 ? 17.759 21.755 -14.401 1.00 35.75 185 GLY A C 1
ATOM 1476 O O . GLY A 1 185 ? 17.298 21.344 -15.455 1.00 35.75 185 GLY A O 1
ATOM 1477 N N . TRP A 1 186 ? 17.729 21.075 -13.241 1.00 34.38 186 TRP A N 1
ATOM 1478 C CA . TRP A 1 186 ? 16.924 19.886 -12.858 1.00 34.38 186 TRP A CA 1
ATOM 1479 C C . TRP A 1 186 ? 17.221 18.553 -13.595 1.00 34.38 186 TRP A C 1
ATOM 1481 O O . TRP A 1 186 ? 17.510 18.534 -14.780 1.00 34.38 186 TRP A O 1
ATOM 1491 N N . ILE A 1 187 ? 17.181 17.369 -12.953 1.00 37.47 187 ILE A N 1
ATOM 1492 C CA . ILE A 1 187 ? 16.216 16.887 -11.945 1.00 37.47 187 ILE A CA 1
ATOM 1493 C C . ILE A 1 187 ? 16.895 16.032 -10.844 1.00 37.47 187 ILE A C 1
ATOM 1495 O O . ILE A 1 187 ? 17.197 14.863 -11.055 1.00 37.47 187 ILE A O 1
ATOM 1499 N N . SER A 1 188 ? 17.032 16.575 -9.629 1.00 40.91 188 SER A N 1
ATOM 1500 C CA . SER A 1 188 ? 17.272 15.811 -8.384 1.00 40.91 188 SER A CA 1
ATOM 1501 C C . SER A 1 188 ? 16.008 15.680 -7.507 1.00 40.91 188 SER A C 1
ATOM 1503 O O . SER A 1 188 ? 16.055 15.130 -6.413 1.00 40.91 188 SER A O 1
ATOM 1505 N N . GLY A 1 189 ? 14.849 16.152 -7.992 1.00 41.50 189 GLY A N 1
ATOM 1506 C CA . GLY A 1 189 ? 13.576 16.226 -7.253 1.00 41.50 189 GLY A CA 1
ATOM 1507 C C . GLY A 1 189 ? 12.642 15.012 -7.372 1.00 41.50 189 GLY A C 1
ATOM 1508 O O . GLY A 1 189 ? 11.475 15.106 -7.005 1.00 41.50 189 GLY A O 1
ATOM 1509 N N . ILE A 1 190 ? 13.107 13.875 -7.898 1.00 51.06 190 ILE A N 1
ATOM 1510 C CA . ILE A 1 190 ? 12.240 12.702 -8.150 1.00 51.06 190 ILE A CA 1
ATOM 1511 C C . ILE A 1 190 ? 11.867 11.952 -6.860 1.00 51.06 190 ILE A C 1
ATOM 1513 O O . ILE A 1 190 ? 10.847 11.272 -6.821 1.00 51.06 190 ILE A O 1
ATOM 1517 N N . ARG A 1 191 ? 12.645 12.079 -5.779 1.00 59.31 191 ARG A N 1
ATOM 1518 C CA . ARG A 1 191 ? 12.674 11.056 -4.718 1.00 59.31 191 ARG A CA 1
ATOM 1519 C C . ARG A 1 191 ? 11.670 11.186 -3.563 1.00 59.31 191 ARG A C 1
ATOM 1521 O O . ARG A 1 191 ? 11.772 10.436 -2.603 1.00 59.31 191 ARG A O 1
ATOM 1528 N N . GLY A 1 192 ? 10.651 12.037 -3.652 1.00 61.00 192 GLY A N 1
ATOM 1529 C CA . GLY A 1 192 ? 9.591 12.011 -2.633 1.00 61.00 192 GLY A CA 1
ATOM 1530 C C . GLY A 1 192 ? 8.251 12.545 -3.104 1.00 61.00 192 GLY A C 1
ATOM 1531 O O . GLY A 1 192 ? 7.258 11.831 -3.065 1.00 61.00 192 GLY A O 1
ATOM 1532 N N . GLU A 1 193 ? 8.212 13.783 -3.597 1.00 67.38 193 GLU A N 1
ATOM 1533 C 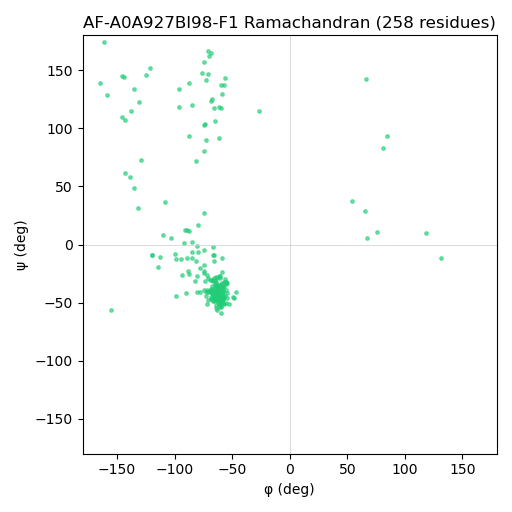CA . GLU A 1 193 ? 6.945 14.404 -4.006 1.00 67.38 193 GLU A CA 1
ATOM 1534 C C . GLU A 1 193 ? 6.372 13.740 -5.264 1.00 67.38 193 GLU A C 1
ATOM 1536 O O . GLU A 1 193 ? 5.182 13.451 -5.331 1.00 67.38 193 GLU A O 1
ATOM 1541 N N . THR A 1 194 ? 7.232 13.409 -6.235 1.00 80.44 194 THR A N 1
ATOM 1542 C CA . THR A 1 194 ? 6.792 12.732 -7.463 1.00 80.44 194 THR A CA 1
ATOM 1543 C C . THR A 1 194 ? 6.320 11.305 -7.179 1.00 80.44 194 THR A C 1
ATOM 1545 O O . THR A 1 194 ? 5.261 10.908 -7.659 1.00 80.44 194 THR A O 1
ATOM 1548 N N . THR A 1 195 ? 7.082 10.519 -6.414 1.00 84.62 195 THR A N 1
ATOM 1549 C CA . THR A 1 195 ? 6.712 9.130 -6.105 1.00 84.62 195 THR A CA 1
ATOM 1550 C C . THR A 1 195 ? 5.462 9.055 -5.244 1.00 84.62 195 THR A C 1
ATOM 1552 O O . THR A 1 195 ? 4.608 8.219 -5.522 1.00 84.62 195 THR A O 1
ATOM 1555 N N . TRP A 1 196 ? 5.297 9.952 -4.270 1.00 86.19 196 TRP A N 1
ATOM 1556 C CA . TRP A 1 196 ? 4.049 10.072 -3.518 1.00 86.19 196 TRP A CA 1
ATOM 1557 C C . TRP A 1 196 ? 2.860 10.429 -4.416 1.00 86.19 196 TRP A C 1
ATOM 1559 O O . TRP A 1 196 ? 1.821 9.779 -4.342 1.00 86.19 196 TRP A O 1
ATOM 1569 N N . GLU A 1 197 ? 3.003 11.420 -5.294 1.00 86.94 197 GLU A N 1
ATOM 1570 C CA . GLU A 1 197 ? 1.917 11.813 -6.194 1.00 86.94 197 GLU A CA 1
ATOM 1571 C C . GLU A 1 197 ? 1.513 10.656 -7.121 1.00 86.94 197 GLU A C 1
ATOM 1573 O O . GLU A 1 197 ? 0.329 10.380 -7.314 1.00 86.94 197 GLU A O 1
ATOM 1578 N N . ILE A 1 198 ? 2.493 9.902 -7.627 1.00 92.25 198 ILE A N 1
ATOM 1579 C CA . ILE A 1 198 ? 2.257 8.683 -8.407 1.00 92.25 198 ILE A CA 1
ATOM 1580 C C . ILE A 1 198 ? 1.468 7.644 -7.598 1.00 92.25 198 ILE A C 1
ATOM 1582 O O . ILE A 1 198 ? 0.515 7.059 -8.120 1.00 92.25 198 ILE A O 1
ATOM 1586 N N . THR A 1 199 ? 1.833 7.392 -6.337 1.00 94.44 199 THR A N 1
ATOM 1587 C CA . THR A 1 199 ? 1.146 6.377 -5.523 1.00 94.44 199 THR A CA 1
ATOM 1588 C C . THR A 1 199 ? -0.234 6.831 -5.060 1.00 94.44 199 THR A C 1
ATOM 1590 O O . THR A 1 199 ? -1.145 6.005 -4.985 1.00 94.44 199 THR A O 1
ATOM 1593 N N . ARG A 1 200 ? -0.437 8.135 -4.842 1.00 93.62 200 ARG A N 1
ATOM 1594 C CA . ARG A 1 200 ? -1.762 8.734 -4.637 1.00 93.62 200 ARG A CA 1
ATOM 1595 C C . ARG A 1 200 ? -2.656 8.509 -5.859 1.00 93.62 200 ARG A C 1
ATOM 1597 O O . ARG A 1 200 ? -3.759 7.986 -5.706 1.00 93.62 200 ARG A O 1
ATOM 1604 N N . ILE A 1 201 ? -2.163 8.819 -7.064 1.00 94.50 201 ILE A N 1
ATOM 1605 C CA . ILE A 1 201 ? -2.892 8.588 -8.324 1.00 94.50 201 ILE A CA 1
ATOM 1606 C C . ILE A 1 201 ? -3.221 7.099 -8.494 1.00 94.50 201 ILE A C 1
ATOM 1608 O O . ILE A 1 201 ? -4.352 6.761 -8.836 1.00 94.50 201 ILE A O 1
ATOM 1612 N N . LEU A 1 202 ? -2.273 6.198 -8.215 1.00 97.06 202 LEU A N 1
ATOM 1613 C CA . LEU A 1 202 ? -2.494 4.748 -8.262 1.00 97.06 202 LEU A CA 1
ATOM 1614 C C . LEU A 1 202 ? -3.666 4.324 -7.365 1.00 97.06 202 LEU A C 1
ATOM 1616 O O . LEU A 1 202 ? -4.572 3.622 -7.822 1.00 97.06 202 LEU A O 1
ATOM 1620 N N . LEU A 1 203 ? -3.671 4.765 -6.104 1.00 96.94 203 LEU A N 1
ATOM 1621 C CA . LEU A 1 203 ? -4.728 4.434 -5.146 1.00 96.94 203 LEU A CA 1
ATOM 1622 C C . LEU A 1 203 ? -6.085 5.013 -5.570 1.00 96.94 203 LEU A C 1
ATOM 1624 O O . LEU A 1 203 ? -7.101 4.323 -5.502 1.00 96.94 203 LEU A O 1
ATOM 1628 N N . GLU A 1 204 ? -6.115 6.242 -6.080 1.00 95.25 204 GLU A N 1
ATOM 1629 C CA . GLU A 1 204 ? -7.340 6.865 -6.597 1.00 95.25 204 GLU A CA 1
ATOM 1630 C C . GLU A 1 204 ? -7.888 6.158 -7.834 1.00 95.25 204 GLU A C 1
ATOM 1632 O O . GLU A 1 204 ? -9.101 5.974 -7.962 1.00 95.25 204 GLU A O 1
ATOM 1637 N N . ARG A 1 205 ? -7.013 5.702 -8.736 1.00 95.81 205 ARG A N 1
ATOM 1638 C CA . ARG A 1 205 ? -7.425 4.885 -9.881 1.00 95.81 205 ARG A CA 1
ATOM 1639 C C . ARG A 1 205 ? -8.083 3.589 -9.426 1.00 95.81 205 ARG A C 1
ATOM 1641 O O . ARG A 1 205 ? -9.154 3.261 -9.933 1.00 95.81 205 ARG A O 1
ATOM 1648 N N . LEU A 1 206 ? -7.505 2.896 -8.444 1.00 95.06 206 LEU A N 1
ATOM 1649 C CA . LEU A 1 206 ? -8.116 1.696 -7.860 1.00 95.06 206 LEU A CA 1
ATOM 1650 C C . LEU A 1 206 ? -9.468 1.998 -7.199 1.00 95.06 206 LEU A C 1
ATOM 1652 O O . LEU A 1 206 ? -10.417 1.238 -7.390 1.00 95.06 206 LEU A O 1
ATOM 1656 N N . TYR A 1 207 ? -9.579 3.125 -6.488 1.00 94.75 207 TYR A N 1
ATOM 1657 C CA . TYR A 1 207 ? -10.826 3.561 -5.856 1.00 94.75 207 TYR A CA 1
ATOM 1658 C C . TYR A 1 207 ? -11.950 3.806 -6.871 1.00 94.75 207 TYR A C 1
ATOM 1660 O O . TYR A 1 207 ? -13.099 3.426 -6.641 1.00 94.75 207 TYR A O 1
ATOM 1668 N N . HIS A 1 208 ? -11.635 4.428 -8.009 1.00 94.06 208 HIS A N 1
ATOM 1669 C CA . HIS A 1 208 ? -12.626 4.755 -9.035 1.00 94.06 208 HIS A CA 1
ATOM 1670 C C . HIS A 1 208 ? -12.984 3.569 -9.945 1.00 94.06 208 HIS A C 1
ATOM 1672 O O . HIS A 1 208 ? -14.112 3.497 -10.444 1.00 94.06 208 HIS A O 1
ATOM 1678 N N . LEU A 1 209 ? -12.078 2.604 -10.128 1.00 91.12 209 LEU A N 1
ATOM 1679 C CA . LEU A 1 209 ? -12.311 1.389 -10.915 1.00 91.12 209 LEU A CA 1
ATOM 1680 C C . LEU A 1 209 ? -13.079 0.333 -10.094 1.00 91.12 209 LEU A C 1
ATOM 1682 O O . LEU A 1 209 ? -12.570 -0.707 -9.675 1.00 91.12 209 LEU A O 1
ATOM 1686 N N . THR A 1 210 ? -14.361 0.617 -9.866 1.00 70.50 210 THR A N 1
ATOM 1687 C CA . THR A 1 210 ? -15.266 -0.198 -9.033 1.00 70.50 210 THR A CA 1
ATOM 1688 C C . THR A 1 210 ? -15.932 -1.367 -9.770 1.00 70.50 210 THR A C 1
ATOM 1690 O O . THR A 1 210 ? -16.588 -2.195 -9.135 1.00 70.50 210 THR A O 1
ATOM 1693 N N . GLY A 1 211 ? -15.756 -1.468 -11.092 1.00 68.81 211 GLY A N 1
ATOM 1694 C CA . GLY A 1 211 ? -16.372 -2.502 -11.924 1.00 68.81 211 GLY A CA 1
ATOM 1695 C C . GLY A 1 211 ? -15.812 -3.911 -11.696 1.00 68.81 211 GLY A C 1
ATOM 1696 O O . GLY A 1 211 ? -14.713 -4.091 -11.166 1.00 68.81 211 GLY A O 1
ATOM 1697 N N . GLY A 1 212 ? -16.566 -4.918 -12.144 1.00 71.38 212 GLY A N 1
ATOM 1698 C CA . GLY A 1 212 ? -16.113 -6.308 -12.284 1.00 71.38 212 GLY A CA 1
ATOM 1699 C C . GLY A 1 212 ? -15.181 -6.519 -13.482 1.00 71.38 212 GLY A C 1
ATOM 1700 O O . GLY A 1 212 ? -15.177 -7.600 -14.053 1.00 71.38 212 GLY A O 1
ATOM 1701 N N . G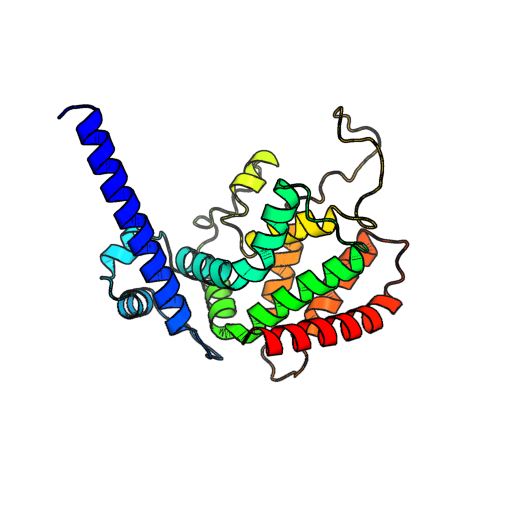LU A 1 213 ? -14.447 -5.480 -13.902 1.00 82.19 213 GLU A N 1
ATOM 1702 C CA . GLU A 1 213 ? -13.389 -5.626 -14.901 1.00 82.19 213 GLU A CA 1
ATOM 1703 C C . GLU A 1 213 ? -12.361 -6.611 -14.331 1.00 82.19 213 GLU A C 1
ATOM 1705 O O . GLU A 1 213 ? -11.775 -6.366 -13.275 1.00 82.19 213 GLU A O 1
ATOM 1710 N N . GLU A 1 214 ? -12.183 -7.740 -15.012 1.00 75.12 214 GLU A N 1
ATOM 1711 C CA . GLU A 1 214 ? -11.361 -8.865 -14.547 1.00 75.12 214 GLU A CA 1
ATOM 1712 C C . GLU A 1 214 ? -9.862 -8.507 -14.472 1.00 75.12 214 GLU A C 1
ATOM 1714 O O . GLU A 1 214 ? -9.080 -9.239 -13.879 1.00 75.12 214 GLU A O 1
ATOM 1719 N N . ASP A 1 215 ? -9.467 -7.340 -15.001 1.00 89.88 215 ASP A N 1
ATOM 1720 C CA . ASP A 1 215 ? -8.064 -6.966 -15.199 1.00 89.88 215 ASP A CA 1
ATOM 1721 C C . ASP A 1 215 ? -7.695 -5.551 -14.699 1.00 89.88 215 ASP A C 1
ATOM 1723 O O . ASP A 1 215 ? -6.826 -4.864 -15.245 1.00 89.88 215 ASP A O 1
ATOM 1727 N N . VAL A 1 216 ? -8.363 -5.081 -13.636 1.00 94.94 216 VAL A N 1
ATOM 1728 C CA . VAL A 1 216 ? -8.064 -3.773 -13.013 1.00 94.94 216 VAL A CA 1
ATOM 1729 C C . VAL A 1 216 ? -6.580 -3.622 -12.618 1.00 94.94 216 VAL A C 1
ATOM 1731 O O . VAL A 1 216 ? -6.010 -2.578 -12.951 1.00 94.94 216 VAL A O 1
ATOM 1734 N N . PRO A 1 217 ? -5.914 -4.605 -11.967 1.00 96.31 217 PRO A N 1
ATOM 1735 C CA . PRO A 1 217 ? -4.501 -4.474 -11.597 1.00 96.31 217 PRO A CA 1
ATOM 1736 C C . PRO A 1 217 ? -3.572 -4.229 -12.791 1.00 96.31 217 PRO A C 1
ATOM 1738 O O . PRO A 1 217 ? -2.717 -3.345 -12.729 1.00 96.31 217 PRO A O 1
ATOM 1741 N N . VAL A 1 218 ? -3.771 -4.936 -13.910 1.00 96.50 218 VAL A N 1
ATOM 1742 C CA . VAL A 1 218 ? -2.980 -4.740 -15.139 1.00 96.50 218 VAL A CA 1
ATOM 1743 C C . VAL A 1 218 ? -3.226 -3.361 -15.728 1.00 96.50 218 VAL A C 1
ATOM 1745 O O . VAL A 1 218 ? -2.273 -2.664 -16.070 1.00 96.50 218 VAL A O 1
ATOM 1748 N N . LYS A 1 219 ? -4.491 -2.937 -15.821 1.00 95.88 219 LYS A N 1
ATOM 1749 C CA . LYS A 1 219 ? -4.860 -1.625 -16.370 1.00 95.88 219 LYS A CA 1
ATOM 1750 C C . LYS A 1 219 ? -4.201 -0.484 -15.597 1.00 95.88 219 LYS A C 1
ATOM 1752 O O . LYS A 1 219 ? -3.564 0.370 -16.212 1.00 95.88 219 LYS A O 1
ATOM 1757 N N . VAL A 1 220 ? -4.313 -0.497 -14.266 1.00 96.69 220 VAL A N 1
ATOM 1758 C CA . VAL A 1 220 ? -3.701 0.527 -13.402 1.00 96.69 220 VAL A CA 1
ATOM 1759 C C . VAL A 1 220 ? -2.180 0.447 -13.467 1.00 96.69 220 VAL A C 1
ATOM 1761 O O . VAL A 1 220 ? -1.529 1.473 -13.646 1.00 96.69 220 VAL A O 1
ATOM 1764 N N . THR A 1 221 ? -1.603 -0.756 -13.399 1.00 97.50 221 THR A N 1
ATOM 1765 C CA . THR A 1 221 ? -0.147 -0.938 -13.505 1.00 97.50 221 THR A CA 1
ATOM 1766 C C . THR A 1 221 ? 0.391 -0.373 -14.812 1.00 97.50 221 THR A C 1
ATOM 1768 O O . THR A 1 221 ? 1.354 0.385 -14.791 1.00 97.50 221 THR A O 1
ATOM 1771 N N . ARG A 1 222 ? -0.251 -0.683 -15.943 1.00 96.81 222 ARG A N 1
ATOM 1772 C CA . ARG A 1 222 ? 0.140 -0.186 -17.265 1.00 96.81 222 ARG A CA 1
ATOM 1773 C C . ARG A 1 222 ? 0.049 1.334 -17.346 1.00 96.81 222 ARG A C 1
ATOM 1775 O O . ARG A 1 222 ? 0.981 1.961 -17.833 1.00 96.81 222 ARG A O 1
ATOM 1782 N N . GLU A 1 223 ? -1.040 1.931 -16.862 1.00 96.12 223 GLU A N 1
ATOM 1783 C CA . GLU A 1 223 ? -1.210 3.390 -16.858 1.00 96.12 223 GLU A CA 1
ATOM 1784 C C . GLU A 1 223 ? -0.085 4.085 -16.076 1.00 96.12 223 GLU A C 1
ATOM 1786 O O . GLU A 1 223 ? 0.566 4.993 -16.596 1.00 96.12 223 GLU A O 1
ATOM 1791 N N . ILE A 1 224 ? 0.182 3.617 -14.853 1.00 96.75 224 ILE A N 1
ATOM 1792 C CA . ILE A 1 224 ? 1.209 4.196 -13.982 1.00 96.75 224 ILE A CA 1
ATOM 1793 C C . ILE A 1 224 ? 2.617 3.946 -14.539 1.00 96.75 224 ILE A C 1
ATOM 1795 O O . ILE A 1 224 ? 3.425 4.872 -14.603 1.00 96.75 224 ILE A O 1
ATOM 1799 N N . ALA A 1 225 ? 2.912 2.726 -14.993 1.00 96.50 225 ALA A N 1
ATOM 1800 C CA . ALA A 1 225 ? 4.211 2.380 -15.560 1.00 96.50 225 ALA A CA 1
ATOM 1801 C C . ALA A 1 225 ? 4.510 3.176 -16.834 1.00 96.50 225 ALA A C 1
ATOM 1803 O O . ALA A 1 225 ? 5.620 3.684 -16.972 1.00 96.50 225 ALA A O 1
ATOM 1804 N N . ASN A 1 226 ? 3.526 3.353 -17.722 1.00 95.44 226 ASN A N 1
ATOM 1805 C CA . ASN A 1 226 ? 3.677 4.184 -18.916 1.00 95.44 226 ASN A CA 1
ATOM 1806 C C . ASN A 1 226 ? 4.053 5.621 -18.540 1.00 95.44 226 ASN A C 1
ATOM 1808 O O . ASN A 1 226 ? 4.996 6.166 -19.104 1.00 95.44 226 ASN A O 1
ATOM 1812 N N . ALA A 1 227 ? 3.356 6.215 -17.563 1.00 92.62 227 ALA A N 1
ATOM 1813 C CA . ALA A 1 227 ? 3.635 7.578 -17.114 1.00 92.62 227 ALA A CA 1
ATOM 1814 C C . ALA A 1 227 ? 5.049 7.731 -16.522 1.00 92.62 227 ALA A C 1
ATOM 1816 O O . ALA A 1 227 ? 5.704 8.753 -16.734 1.00 92.62 227 ALA A O 1
ATOM 1817 N N . ILE A 1 228 ? 5.534 6.719 -15.796 1.00 93.06 228 ILE A N 1
ATOM 1818 C CA . ILE A 1 228 ? 6.890 6.706 -15.232 1.00 93.06 228 ILE A CA 1
ATOM 1819 C C . ILE A 1 228 ? 7.938 6.516 -16.334 1.00 93.06 228 ILE A C 1
ATOM 1821 O O . ILE A 1 228 ? 8.890 7.289 -16.405 1.00 93.06 228 ILE A O 1
ATOM 1825 N N . VAL A 1 229 ? 7.781 5.506 -17.192 1.00 92.81 229 VAL A N 1
ATOM 1826 C CA . VAL A 1 229 ? 8.765 5.157 -18.229 1.00 92.81 229 VAL A CA 1
ATOM 1827 C C . VAL A 1 229 ? 8.901 6.270 -19.262 1.00 92.81 229 VAL A C 1
ATOM 1829 O O . VAL A 1 229 ? 10.022 6.684 -19.545 1.00 92.81 229 VAL A O 1
ATOM 1832 N N . ASP A 1 230 ? 7.787 6.828 -19.743 1.00 89.81 230 ASP A N 1
ATOM 1833 C CA . ASP A 1 230 ? 7.790 7.964 -20.677 1.00 89.81 230 ASP A CA 1
ATOM 1834 C C . ASP A 1 230 ? 8.583 9.159 -20.120 1.00 89.81 230 ASP A C 1
ATOM 1836 O O . ASP A 1 230 ? 9.359 9.815 -20.820 1.00 89.81 230 ASP A O 1
ATOM 1840 N N . ARG A 1 231 ? 8.455 9.405 -18.811 1.00 88.38 231 ARG A N 1
ATOM 1841 C CA . ARG A 1 231 ? 9.122 10.527 -18.154 1.00 88.38 231 ARG A CA 1
ATOM 1842 C C . ARG A 1 231 ? 10.590 10.254 -17.815 1.00 88.38 231 ARG A C 1
ATOM 1844 O O . ARG A 1 231 ? 11.406 11.166 -17.970 1.00 88.38 231 ARG A O 1
ATOM 1851 N N . TYR A 1 232 ? 10.919 9.052 -17.340 1.00 86.81 232 TYR A N 1
ATOM 1852 C CA . TYR A 1 232 ? 12.189 8.760 -16.653 1.00 86.81 232 TYR A CA 1
ATOM 1853 C C . TYR A 1 232 ? 13.071 7.706 -17.327 1.00 86.81 232 TYR A C 1
ATOM 1855 O O . TYR A 1 232 ? 14.217 7.545 -16.927 1.00 86.81 232 TYR A O 1
ATOM 1863 N N . ALA A 1 233 ? 12.576 7.004 -18.343 1.00 88.88 233 ALA A N 1
ATOM 1864 C CA . ALA A 1 233 ? 13.302 5.950 -19.046 1.00 88.88 233 ALA A CA 1
ATOM 1865 C C . ALA A 1 233 ? 13.054 6.051 -20.557 1.00 88.88 233 ALA A C 1
ATOM 1867 O O . ALA A 1 233 ? 12.566 5.118 -21.186 1.00 88.88 233 ALA A O 1
ATOM 1868 N N . ARG A 1 234 ? 13.388 7.209 -21.140 1.00 84.06 234 ARG A N 1
ATOM 1869 C CA . ARG A 1 234 ? 13.053 7.565 -22.534 1.00 84.06 234 ARG A CA 1
ATOM 1870 C C . ARG A 1 234 ? 13.598 6.599 -23.589 1.00 84.06 234 ARG A C 1
ATOM 1872 O O . ARG A 1 234 ? 13.037 6.527 -24.676 1.00 84.06 234 ARG A O 1
ATOM 1879 N N . ASP A 1 235 ? 14.659 5.866 -23.266 1.00 87.62 235 ASP A N 1
ATOM 1880 C CA . ASP A 1 235 ? 15.258 4.868 -24.158 1.00 87.62 235 ASP A CA 1
ATOM 1881 C C . ASP A 1 235 ? 14.496 3.530 -24.163 1.00 87.62 235 ASP A C 1
ATOM 1883 O O . ASP A 1 235 ? 14.811 2.641 -24.952 1.00 87.62 235 ASP A O 1
ATOM 1887 N N . VAL A 1 236 ? 13.491 3.368 -23.295 1.00 90.25 236 VAL A N 1
ATOM 1888 C CA . VAL A 1 236 ? 12.651 2.170 -23.222 1.00 90.25 236 VAL A CA 1
ATOM 1889 C C . VAL A 1 236 ? 11.369 2.394 -24.026 1.00 90.25 236 VAL A C 1
ATOM 1891 O O . VAL A 1 236 ? 10.568 3.265 -23.675 1.00 90.25 236 VAL A O 1
ATOM 1894 N N . PRO A 1 237 ? 11.107 1.598 -25.077 1.00 91.94 237 PRO A N 1
ATOM 1895 C CA . PRO A 1 237 ? 9.886 1.736 -25.858 1.00 91.94 237 PRO A CA 1
ATOM 1896 C C . PRO A 1 237 ? 8.645 1.382 -25.027 1.00 91.94 237 PRO A C 1
ATOM 1898 O O . PRO A 1 237 ? 8.447 0.235 -24.631 1.00 91.94 237 PRO A O 1
ATOM 1901 N N . VAL A 1 238 ? 7.749 2.352 -24.822 1.00 90.69 238 VAL A N 1
ATOM 1902 C CA . VAL A 1 238 ? 6.482 2.161 -24.081 1.00 90.69 238 VAL A CA 1
ATOM 1903 C C . VAL A 1 238 ? 5.622 1.037 -24.679 1.00 90.69 238 VAL A C 1
ATOM 1905 O O . VAL A 1 238 ? 4.904 0.350 -23.955 1.00 90.69 238 VAL A O 1
ATOM 1908 N N . VAL A 1 239 ? 5.726 0.800 -25.992 1.00 89.56 239 VAL A N 1
ATOM 1909 C CA . VAL A 1 239 ? 4.997 -0.272 -26.693 1.00 89.56 239 VAL A CA 1
ATOM 1910 C C . VAL A 1 239 ? 5.342 -1.672 -26.174 1.00 89.56 239 VAL A C 1
ATOM 1912 O O . VAL A 1 239 ? 4.495 -2.557 -26.225 1.00 89.56 239 VAL A O 1
ATOM 1915 N N . GLU A 1 240 ? 6.542 -1.867 -25.623 1.00 93.19 240 GLU A N 1
ATOM 1916 C CA . GLU A 1 240 ? 6.991 -3.157 -25.087 1.00 93.19 240 GLU A CA 1
ATOM 1917 C C . GLU A 1 240 ? 6.471 -3.423 -23.665 1.00 93.19 240 GLU A C 1
ATOM 1919 O O . GLU A 1 240 ? 6.520 -4.558 -23.187 1.00 93.19 240 GLU A O 1
ATOM 1924 N N . LEU A 1 241 ? 5.953 -2.402 -22.967 1.00 94.69 241 LEU A N 1
ATOM 1925 C CA . LEU A 1 241 ? 5.500 -2.544 -21.578 1.00 94.69 241 LEU A CA 1
ATOM 1926 C C . LEU A 1 241 ? 4.295 -3.478 -21.443 1.00 94.69 241 LEU A C 1
ATOM 1928 O O . LEU A 1 241 ? 4.162 -4.133 -20.412 1.00 94.69 241 LEU A O 1
ATOM 1932 N N . GLY A 1 242 ? 3.446 -3.576 -22.472 1.00 95.69 242 GLY A N 1
ATOM 1933 C CA . GLY A 1 242 ? 2.316 -4.511 -22.500 1.00 95.69 242 GLY A CA 1
ATOM 1934 C C . GLY A 1 242 ? 2.780 -5.961 -22.378 1.00 95.69 242 GLY A C 1
ATOM 1935 O O . GLY A 1 242 ? 2.458 -6.628 -21.398 1.00 95.69 242 GLY A O 1
ATOM 1936 N N . ASP A 1 243 ? 3.626 -6.399 -23.311 1.00 96.62 243 ASP A N 1
ATOM 1937 C CA . ASP A 1 243 ? 4.148 -7.768 -23.345 1.00 96.62 243 ASP A CA 1
ATOM 1938 C C . ASP A 1 243 ? 4.969 -8.109 -22.095 1.00 96.62 243 ASP A C 1
ATOM 1940 O O . ASP A 1 243 ? 4.963 -9.248 -21.619 1.00 96.62 243 ASP A O 1
ATOM 1944 N N . ARG A 1 244 ? 5.716 -7.135 -21.557 1.00 97.69 244 ARG A N 1
ATOM 1945 C CA . ARG A 1 244 ? 6.473 -7.302 -20.306 1.00 97.69 244 ARG A CA 1
ATOM 1946 C C . ARG A 1 244 ? 5.543 -7.507 -19.117 1.00 97.69 244 ARG A C 1
ATOM 1948 O O . ARG A 1 244 ? 5.755 -8.438 -18.339 1.00 97.69 244 ARG A O 1
ATOM 1955 N N . LEU A 1 245 ? 4.510 -6.674 -18.998 1.00 97.75 245 LEU A N 1
ATOM 1956 C CA . LEU A 1 245 ? 3.534 -6.762 -17.918 1.00 97.75 245 LEU A CA 1
ATOM 1957 C C . LEU A 1 245 ? 2.771 -8.089 -17.957 1.00 97.75 245 LEU A C 1
ATOM 1959 O O . LEU A 1 245 ? 2.610 -8.711 -16.912 1.00 97.75 245 LEU A O 1
ATOM 1963 N N . ASP A 1 246 ? 2.385 -8.570 -19.138 1.00 97.06 246 ASP A N 1
ATOM 1964 C CA . ASP A 1 246 ? 1.683 -9.849 -19.276 1.00 97.06 246 ASP A CA 1
ATOM 1965 C C . ASP A 1 246 ? 2.551 -11.026 -18.791 1.00 97.06 246 ASP A C 1
ATOM 1967 O O . ASP A 1 246 ? 2.076 -11.905 -18.067 1.00 97.06 246 ASP A O 1
ATOM 1971 N N . ARG A 1 247 ? 3.858 -11.020 -19.101 1.00 97.88 247 ARG A N 1
ATOM 1972 C CA . ARG A 1 247 ? 4.801 -12.022 -18.566 1.00 97.88 247 ARG A CA 1
ATOM 1973 C C . ARG A 1 247 ? 4.949 -11.928 -17.050 1.00 97.88 247 ARG A C 1
ATOM 1975 O O . ARG A 1 247 ? 4.948 -12.954 -16.372 1.00 97.88 247 ARG A O 1
ATOM 1982 N N . ILE A 1 248 ? 5.082 -10.714 -16.519 1.00 98.12 248 ILE A N 1
ATOM 1983 C CA . ILE A 1 248 ? 5.231 -10.467 -15.078 1.00 98.12 248 ILE A CA 1
ATOM 1984 C C . ILE A 1 248 ? 3.985 -10.906 -14.318 1.00 98.12 248 ILE A C 1
ATOM 1986 O O . ILE A 1 248 ? 4.108 -11.567 -13.289 1.00 98.12 248 ILE A O 1
ATOM 1990 N N . LYS A 1 249 ? 2.796 -10.612 -14.848 1.00 97.31 249 LYS A N 1
ATOM 1991 C CA . LYS A 1 249 ? 1.521 -11.075 -14.306 1.00 97.31 249 LYS A CA 1
ATOM 1992 C C . LYS A 1 249 ? 1.512 -12.589 -14.126 1.00 97.31 249 LYS A C 1
ATOM 1994 O O . LYS A 1 249 ? 1.228 -13.067 -13.035 1.00 97.31 249 LYS A O 1
ATOM 1999 N N . VAL A 1 250 ? 1.869 -13.340 -15.172 1.00 97.50 250 VAL A N 1
ATOM 2000 C CA . VAL A 1 250 ? 1.913 -14.811 -15.113 1.00 97.50 250 VAL A CA 1
ATOM 2001 C C . VAL A 1 250 ? 2.885 -15.301 -14.038 1.00 97.50 250 VAL A C 1
ATOM 2003 O O . VAL A 1 250 ? 2.566 -16.244 -13.318 1.00 97.50 250 VAL A O 1
ATOM 2006 N N . GLN A 1 251 ? 4.053 -14.665 -13.906 1.00 97.56 251 GLN A N 1
ATOM 2007 C CA . GLN A 1 251 ? 5.045 -15.023 -12.886 1.00 97.56 251 GLN A CA 1
ATOM 2008 C C . GLN A 1 251 ? 4.534 -14.761 -11.465 1.00 97.56 251 GLN A C 1
ATOM 2010 O O . GLN A 1 251 ? 4.634 -15.642 -10.615 1.00 97.56 251 GLN A O 1
ATOM 2015 N N . VAL A 1 252 ? 3.975 -13.573 -11.219 1.00 96.75 252 VAL A N 1
ATOM 2016 C CA . VAL A 1 252 ? 3.441 -13.182 -9.906 1.00 96.75 252 VAL A CA 1
ATOM 2017 C C . VAL A 1 252 ? 2.256 -14.067 -9.522 1.00 96.75 252 VAL A C 1
ATOM 2019 O O . VAL A 1 252 ? 2.251 -14.640 -8.439 1.00 96.75 252 VAL A O 1
ATOM 2022 N N . ASP A 1 253 ? 1.296 -14.265 -10.428 1.00 96.25 253 ASP A N 1
ATOM 2023 C CA . ASP A 1 253 ? 0.118 -15.097 -10.163 1.00 96.25 253 ASP A CA 1
ATOM 2024 C C . ASP A 1 253 ? 0.488 -16.575 -9.929 1.00 96.25 253 ASP A C 1
ATOM 2026 O O . ASP A 1 253 ? -0.243 -17.295 -9.249 1.00 96.25 253 ASP A O 1
ATOM 2030 N N . ALA A 1 254 ? 1.592 -17.059 -10.510 1.00 96.81 254 ALA A N 1
ATOM 2031 C CA . ALA A 1 254 ? 2.100 -18.404 -10.252 1.00 96.81 254 ALA A CA 1
ATOM 2032 C C . ALA A 1 254 ? 2.761 -18.517 -8.870 1.00 96.81 254 AL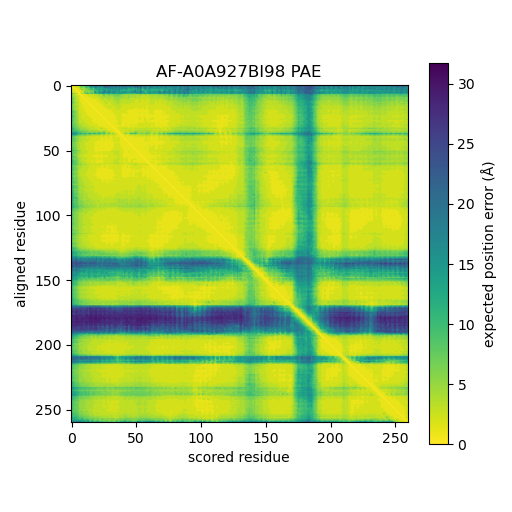A A C 1
ATOM 2034 O O . ALA A 1 254 ? 2.556 -19.525 -8.198 1.00 96.81 254 ALA A O 1
ATOM 2035 N N . GLN A 1 255 ? 3.509 -17.494 -8.448 1.00 95.56 255 GLN A N 1
ATOM 2036 C CA . GLN A 1 255 ? 4.137 -17.438 -7.127 1.00 95.56 255 GLN A CA 1
ATOM 2037 C C . GLN A 1 255 ? 3.091 -17.374 -6.003 1.00 95.56 255 GLN A C 1
ATOM 2039 O O . GLN A 1 255 ? 3.181 -18.115 -5.029 1.00 95.56 255 GLN A O 1
ATOM 2044 N N . ASP A 1 256 ? 2.036 -16.576 -6.170 1.00 92.62 256 ASP A N 1
ATOM 2045 C CA . ASP A 1 256 ? 0.971 -16.470 -5.163 1.00 92.62 256 ASP A CA 1
ATOM 2046 C C . ASP A 1 256 ? 0.255 -17.816 -4.919 1.00 92.62 256 ASP A C 1
ATOM 2048 O O . ASP A 1 256 ? -0.246 -18.066 -3.827 1.00 92.62 256 ASP A O 1
ATOM 2052 N N . ARG A 1 257 ? 0.225 -18.717 -5.915 1.00 94.06 257 ARG A N 1
ATOM 2053 C CA . ARG A 1 257 ? -0.352 -20.070 -5.772 1.00 94.06 257 ARG A CA 1
ATOM 2054 C C . ARG A 1 257 ? 0.558 -21.055 -5.047 1.00 94.06 257 ARG A C 1
ATOM 2056 O O . ARG A 1 257 ? 0.074 -22.105 -4.640 1.00 94.06 257 ARG A O 1
ATOM 2063 N N . THR A 1 258 ? 1.861 -20.791 -4.982 1.00 93.56 258 THR A N 1
ATOM 2064 C CA . THR A 1 258 ? 2.802 -21.653 -4.252 1.00 93.56 258 THR A CA 1
ATOM 2065 C C . THR A 1 258 ? 2.930 -21.256 -2.788 1.00 93.56 258 THR A C 1
ATOM 2067 O O . THR A 1 258 ? 3.310 -22.099 -1.979 1.00 93.56 258 THR A O 1
ATOM 2070 N N . ASP A 1 259 ? 2.610 -20.002 -2.466 1.00 86.31 259 ASP A N 1
ATOM 2071 C CA . ASP A 1 259 ? 2.785 -19.425 -1.132 1.00 86.31 259 ASP A CA 1
ATOM 2072 C C . ASP A 1 259 ? 1.514 -19.515 -0.255 1.00 86.31 259 ASP A C 1
ATOM 2074 O O . ASP A 1 259 ? 1.602 -19.283 0.953 1.00 86.31 259 ASP A O 1
ATOM 2078 N N . GLY A 1 260 ? 0.353 -19.854 -0.838 1.00 77.50 260 GLY A N 1
ATOM 2079 C CA . GLY A 1 260 ? -0.942 -20.027 -0.151 1.00 77.50 260 GLY A CA 1
ATOM 2080 C C . GLY A 1 260 ? -1.363 -21.482 0.013 1.00 77.50 260 GLY A C 1
ATOM 2081 O O . GLY A 1 260 ? -1.869 -21.818 1.107 1.00 77.50 260 GLY A O 1
#

Nearest PDB structures (foldseek):
  5cxg-assembly1_B  TM=6.639E-01  e=8.347E-04  Mycobacterium tuberculosis H37Rv
  2o7t-assembly1_A-2  TM=5.410E-01  e=4.287E-02  Corynebacterium glutamicum
  3bni-assembly1_B  TM=4.660E-01  e=3.924E-02  Streptomyces coelicolor A3(2)
  5dy1-assembly1_B  TM=3.920E-01  e=3.145E-02  Corynebacterium glutamicum ATCC 14067
  7pt0-assembly1_B  TM=3.641E-01  e=3.287E-02  Streptomyces coelicolor

Mean predicted aligned error: 6.51 Å

pLDDT: mean 86.47, std 16.97, range [32.91, 98.56]

Foldseek 3Di:
DDPVVVVVVVVVVVVVLVVLLVLLLVLVCVVQAQDLADQDDLCSSCVSSVHHSVSSVVNDVFPLLSLLVSLLVLCCVLQVCLVVCVVVVNDADPALLLVLLLSLLVSLVSCLNSVNSLLNNLVRQVPQDLVRQPPNPPDDDPVVQLVCLSRADQSSSLQSNLSSCVHPPLDPPDPPPDDDDDDDDDDPPCRGPVSSVLRVVLSVQSNVPSDPPVQSSLVSSLVSSLVSCVVRVVVDDSVCSNVSSVVSVVVVVVVVVVVD

Solvent-accessible surface area (backbone atoms only — not comparable to full-atom values): 14775 Å² total; per-residue (Å²): 133,52,74,69,54,54,49,53,53,49,53,52,52,49,53,50,51,52,53,52,50,50,37,41,34,51,18,41,46,65,72,35,59,89,30,80,67,54,80,79,52,67,58,57,34,17,54,59,30,75,42,57,50,71,58,47,57,75,74,36,94,44,66,30,59,48,39,45,55,33,51,48,62,72,42,38,88,67,35,46,60,51,49,53,22,47,78,67,74,68,60,72,74,95,45,21,63,62,46,42,49,46,53,41,34,54,51,40,39,52,44,57,68,35,31,10,47,48,43,37,26,54,47,36,51,70,70,45,52,68,92,75,38,87,65,66,69,83,88,71,58,72,81,58,46,71,79,37,28,91,66,38,72,40,16,68,58,15,56,35,48,44,58,44,49,66,26,52,63,50,38,79,93,63,98,73,90,68,79,93,76,96,80,85,79,85,85,87,69,60,76,48,68,51,36,26,51,52,31,37,50,52,53,51,52,57,60,68,61,73,64,89,62,94,53,55,33,58,55,53,30,51,56,54,48,45,59,47,35,67,73,47,24,74,90,54,64,69,82,54,50,58,65,51,44,56,54,43,50,56,53,51,61,53,50,58,66,74,78,109

Sequence (260 aa):
MTEEELNRHQRAAETKRRRTKEAIINGALELYEGLDKGDFTRDEIAEAAGVGSATLHKNFGGKYEVLKLTHERLLEPIIEPVIEGFKADTYHPKDGVDELLRFLYRVTKTCRDNRALTNAMIRAYYETPPDQRRDLIIGVGYKQLEDRLDTLLGGYIAHGLCIVLDRAPFMATGPLYGETFFEGGWISGIRGETTWEITRILLERLYHLTGGEEDVPVKVTREIANAIVDRYARDVPVVELGDRLDRIKVQVDAQDRTDG

Radius of gyration: 20.31 Å; Cα contacts (8 Å, |Δi|>4): 249; chains: 1; bounding box: 46×46×69 Å

InterPro domains:
  IPR001647 DNA-binding HTH domain, TetR-type [PS50977] (18-78)
  IPR009057 Homedomain-like superfamily [SSF46689] (15-84)
  IPR050109 HTH-type, TetR-like transcriptional regulator [PTHR30055] (9-188)

Secondary structure (DSSP, 8-state):
--HHHHHHHHHHHHHHHHHHHHHHHHHHHHHHTT-S-----HHHHHHHTT--HHHHHHH-SSHHHHHHHHHHHHHHHHHHHHHHHHHTT----S-HHHHHHHHHHHHHHHHHHTHHHHHHHHHHHHHS-TTT-TT--TT--THHHHTTTTTSTTHHHHHHHHHHTTSTTTS---S-SS-----SS--S-IIIIIHHHHHHHHHHHHHH--S--TTHHHHHHHHHHHHHHHHH-TTS-GGGHHHHHHHHHHHHHHHHHHH-

Organism: Streptomyces globisporus (NCBI:txid1908)